Protein AF-A0AAQ3N2V4-F1 (afdb_monomer_lite)

Secondary structure (DSSP, 8-state):
----------PPPP-----------------TTHHHHHHHHHHHHHHHHHHHHHHHHS-GGGGTS-B-TTSPBTT-TTSSS--TT--EEEES-HHHHHHHH-TT----GGGS-EEEESS-----SSS--EEEPP--TT----HHHHHHTTT--GGGS-HHHHHHHHTT-SSEEE--S-EEEEEEE-SHHHHHPPTT--SEEEEEEEPSS--HHHHHHHHHTTPPP----THHHHHHHHHHHHHHHHHHHHHHHHHHHHHHIIIIIIIHHHHHHHHHHHHHHH-TTHHHHHHHHHHHHHHHHHHHHHHHHHHHHHHHHHS--------------------------S-SSTTSHHHHHHHTTTTTTTS---

Radius of gyration: 38.48 Å; chains: 1; bounding box: 89×95×109 Å

pLDDT: mean 70.64, std 19.53, range [27.84, 95.06]

Foldseek 3Di:
DDDDDDDDDDDDDDDDDDDDDDDPPPPPPDPPCPVVVVVVVVVVVVVVVVVCCCPVVHDPVLLQADAAQVRDGALDCPPVDRRVQQQEKEFQFLQLLLLCLDPPHPRHPSNGHIDTANAFDAADPPDWDKAFAQQDDPRPADNVNCNVVVRDPLVVDDPVQNVCQLAVNDRMGTRFFGWDKDKDFDPVCVVDNDPPDGRIGIYIATDLATDPRNVVNSVVSVHDDRDSGSSSNVSVVCNSCVSVVVVVVVVVCCVVCVVVCCVVVPVVVVVVVVVVVVVCVVCVPVVVVVVVVVVVVVVVVVVVVVVVVVVVVVVPVVCDDPDDDDDDDDDDDDDDDDDDDDDDDDDDPVPPPVVVVVVVVVVVVVVPPD

Organism: Vigna mungo (NCBI:txid3915)

Sequence (370 aa):
MRGPLGAVIGRYPSSDGRTHLGGIIKHNRKCRDIAVLVIFIAFWIAMIVNSSFAFNRGNPLRLTYGLDYKGNVCGQKHAAQDLRELELKYWLNPNQVYQSGLKDSQFKLANARSICLLDCPTPSEDSLTWVCDYPEGDIRVSLNDWIDMNYDYFEFLTPEMRNSSLQLQGPCYPVIFPSEGVMFRSYFSLFFGARGVTGLYWSCQFIARASNVSLRHWQQMGGVNIKEDIIIDKSIHEYINSQSAVLKRYMADIGKSWPVLIVCGGILPLFLSVIWLLMIRHFVAAMPWVTVVLFNVLMVSVTIIAIHWDLEMIRISVMGPEENIPLQAENDKLVIEEGHVAAFPENALLRRSIRTKRTNTRLRDFVQGK

InterPro domains:
  IPR007603 Choline transporter-like [PTHR12385] (20-308)

Structure (mmCIF, N/CA/C/O backbone):
data_AF-A0AAQ3N2V4-F1
#
_entry.id   AF-A0AAQ3N2V4-F1
#
loop_
_atom_site.group_PDB
_atom_site.id
_atom_site.type_symbol
_atom_site.label_atom_id
_atom_site.label_alt_id
_atom_site.label_comp_id
_atom_site.label_asym_id
_atom_site.label_entity_id
_atom_site.label_seq_id
_atom_site.pdbx_PDB_ins_code
_atom_site.Cartn_x
_atom_site.Cartn_y
_atom_site.Cartn_z
_atom_site.occupancy
_atom_site.B_iso_or_equiv
_atom_site.auth_seq_id
_atom_site.auth_comp_id
_atom_site.auth_asym_id
_atom_site.auth_atom_id
_atom_site.pdbx_PDB_model_num
ATOM 1 N N . MET A 1 1 ? 62.260 32.966 -42.233 1.00 38.22 1 MET A N 1
ATOM 2 C CA . MET A 1 1 ? 61.007 33.749 -42.135 1.00 38.22 1 MET A CA 1
ATOM 3 C C . MET A 1 1 ? 60.500 34.044 -43.541 1.00 38.22 1 MET A C 1
ATOM 5 O O . MET A 1 1 ? 61.325 34.397 -44.368 1.00 38.22 1 MET A O 1
ATOM 9 N N . ARG A 1 2 ? 59.173 33.940 -43.740 1.00 35.16 2 ARG A N 1
ATOM 10 C CA . ARG A 1 2 ? 58.360 34.327 -44.920 1.00 35.16 2 ARG A CA 1
ATOM 11 C C . ARG A 1 2 ? 58.516 33.500 -46.214 1.00 35.16 2 ARG A C 1
ATOM 13 O O . ARG A 1 2 ? 59.571 33.484 -46.827 1.00 35.16 2 ARG A O 1
ATOM 20 N N . GLY A 1 3 ? 57.408 32.872 -46.635 1.00 41.03 3 GLY A N 1
ATOM 21 C CA . GLY A 1 3 ? 57.163 32.467 -48.031 1.00 41.03 3 GLY A CA 1
ATOM 22 C C . GLY A 1 3 ? 56.888 33.680 -48.938 1.00 41.03 3 GLY A C 1
ATOM 23 O O . GLY A 1 3 ? 56.902 34.812 -48.441 1.00 41.03 3 GLY A O 1
ATOM 24 N N . PRO A 1 4 ? 56.621 33.471 -50.245 1.00 47.62 4 PRO A N 1
ATOM 25 C CA . PRO A 1 4 ? 55.222 33.334 -50.680 1.00 47.62 4 PRO A CA 1
ATOM 26 C C . PRO A 1 4 ? 54.964 32.395 -51.889 1.00 47.62 4 PRO A C 1
ATOM 28 O O . PRO A 1 4 ? 55.861 31.792 -52.466 1.00 47.62 4 PRO A O 1
ATOM 31 N N . LEU A 1 5 ? 53.667 32.285 -52.194 1.00 44.47 5 LEU A N 1
ATOM 32 C CA . LEU A 1 5 ? 52.930 31.460 -53.161 1.00 44.47 5 LEU A CA 1
ATOM 33 C C . LEU A 1 5 ? 53.174 31.804 -54.648 1.00 44.47 5 LEU A C 1
ATOM 35 O O . LEU A 1 5 ? 53.411 32.961 -54.981 1.00 44.47 5 LEU A O 1
ATOM 39 N N . GLY A 1 6 ? 52.948 30.830 -55.545 1.00 35.22 6 GLY A N 1
ATOM 40 C CA . GLY A 1 6 ? 52.789 31.047 -56.992 1.00 35.22 6 GLY A CA 1
ATOM 41 C C . GLY A 1 6 ? 52.355 29.782 -57.755 1.00 35.22 6 GLY A C 1
ATOM 42 O O . GLY A 1 6 ? 53.010 28.755 -57.664 1.00 35.22 6 GLY A O 1
ATOM 43 N N . ALA A 1 7 ? 51.225 29.867 -58.461 1.00 38.81 7 ALA A N 1
ATOM 44 C CA . ALA A 1 7 ? 50.389 28.804 -59.036 1.00 38.81 7 ALA A CA 1
ATOM 45 C C . ALA A 1 7 ? 51.029 27.860 -60.080 1.00 38.81 7 ALA A C 1
ATOM 47 O O . ALA A 1 7 ? 51.786 28.297 -60.941 1.00 38.81 7 ALA A O 1
ATOM 48 N N . VAL A 1 8 ? 50.581 26.593 -60.112 1.00 40.03 8 VAL A N 1
ATOM 49 C CA . VAL A 1 8 ? 50.728 25.712 -61.286 1.00 40.03 8 VAL A CA 1
ATOM 50 C C . VAL A 1 8 ? 49.348 25.298 -61.794 1.00 40.03 8 VAL A C 1
ATOM 52 O O . VAL A 1 8 ? 48.630 24.504 -61.192 1.00 40.03 8 VAL A O 1
ATOM 55 N N . ILE A 1 9 ? 49.001 25.901 -62.926 1.00 40.62 9 ILE A N 1
ATOM 56 C CA . ILE A 1 9 ? 47.856 25.630 -63.791 1.00 40.62 9 ILE A CA 1
ATOM 57 C C . ILE A 1 9 ? 48.010 24.219 -64.379 1.00 40.62 9 ILE A C 1
ATOM 59 O O . ILE A 1 9 ? 48.908 23.964 -65.180 1.00 40.62 9 ILE A O 1
ATOM 63 N N . GLY A 1 10 ? 47.137 23.293 -63.981 1.00 36.19 10 GLY A N 1
ATOM 64 C CA . GLY A 1 10 ? 47.033 21.966 -64.586 1.00 36.19 10 GLY A CA 1
ATOM 65 C C . GLY A 1 10 ? 46.165 22.011 -65.842 1.00 36.19 10 GLY A C 1
ATOM 66 O O . GLY A 1 10 ? 44.964 22.255 -65.756 1.00 36.19 10 GLY A O 1
ATOM 67 N N . ARG A 1 11 ? 46.787 21.791 -67.006 1.00 35.78 11 ARG A N 1
ATOM 68 C CA . ARG A 1 11 ? 46.144 21.632 -68.322 1.00 35.78 11 ARG A CA 1
ATOM 69 C C . ARG A 1 11 ? 45.049 20.559 -68.297 1.00 35.78 11 ARG A C 1
ATOM 71 O O . ARG A 1 11 ? 45.308 19.436 -67.879 1.00 35.78 11 ARG A O 1
ATOM 78 N N . TYR A 1 12 ? 43.897 20.863 -68.889 1.00 38.34 12 TYR A N 1
ATOM 79 C CA . TYR A 1 12 ? 43.010 19.847 -69.461 1.00 38.34 12 TYR A CA 1
ATOM 80 C C . TYR A 1 12 ? 43.575 19.379 -70.811 1.00 38.34 12 TYR A C 1
ATOM 82 O O . TYR A 1 12 ? 43.893 20.239 -71.638 1.00 38.34 12 TYR A O 1
ATOM 90 N N . PRO A 1 13 ? 43.654 18.069 -71.103 1.00 40.66 13 PRO A N 1
ATOM 91 C CA . PRO A 1 13 ? 43.661 17.591 -72.471 1.00 40.66 13 PRO A CA 1
ATOM 92 C C . PRO A 1 13 ? 42.244 17.202 -72.909 1.00 40.66 13 PRO A C 1
ATOM 94 O O . PRO A 1 13 ? 41.466 16.592 -72.176 1.00 40.66 13 PRO A O 1
ATOM 97 N N . SER A 1 14 ? 41.947 17.622 -74.133 1.00 37.75 14 SER A N 1
ATOM 98 C CA . SER A 1 14 ? 40.732 17.375 -74.893 1.00 37.75 14 SER A CA 1
ATOM 99 C C . SER A 1 14 ? 40.558 15.898 -75.268 1.00 37.75 14 SER A C 1
ATOM 101 O O . SER A 1 14 ? 41.526 15.162 -75.435 1.00 37.75 14 SER A O 1
ATOM 103 N N . SER A 1 15 ? 39.286 15.539 -75.435 1.00 46.03 15 SER A N 1
ATOM 104 C CA . SER A 1 15 ? 38.716 14.366 -76.105 1.00 46.03 15 SER A CA 1
ATOM 105 C C . SER A 1 15 ? 39.530 13.845 -77.295 1.00 46.03 15 SER A C 1
ATOM 107 O O . SER A 1 15 ? 39.733 14.603 -78.238 1.00 46.03 15 SER A O 1
ATOM 109 N N . ASP A 1 16 ? 39.902 12.558 -77.291 1.00 36.62 16 ASP A N 1
ATOM 110 C CA . ASP A 1 16 ? 39.383 11.576 -78.261 1.00 36.62 16 ASP A CA 1
ATOM 111 C C . ASP A 1 16 ? 39.845 10.129 -77.982 1.00 36.62 16 ASP A C 1
ATOM 113 O O . ASP A 1 16 ? 40.958 9.888 -77.524 1.00 36.62 16 ASP A O 1
ATOM 117 N N . GLY A 1 17 ? 38.990 9.161 -78.335 1.00 39.62 17 GLY A N 1
ATOM 118 C CA . GLY A 1 17 ? 39.428 7.839 -78.811 1.00 39.62 17 GLY A CA 1
ATOM 119 C C . GLY A 1 17 ? 39.802 6.742 -77.798 1.00 39.62 17 GLY A C 1
ATOM 120 O O . GLY A 1 17 ? 40.970 6.497 -77.530 1.00 39.62 17 GLY A O 1
ATOM 121 N N . ARG A 1 18 ? 38.790 5.974 -77.365 1.00 44.16 18 ARG A N 1
ATOM 122 C CA . ARG A 1 18 ? 38.824 4.531 -77.010 1.00 44.16 18 ARG A CA 1
ATOM 123 C C . ARG A 1 18 ? 40.125 3.980 -76.390 1.00 44.16 18 ARG A C 1
ATOM 125 O O . ARG A 1 18 ? 40.958 3.411 -77.084 1.00 44.16 18 ARG A O 1
ATOM 132 N N . THR A 1 19 ? 40.189 3.936 -75.061 1.00 35.44 19 THR A N 1
ATOM 133 C CA . THR A 1 19 ? 40.940 2.893 -74.341 1.00 35.44 19 THR A CA 1
ATOM 134 C C . THR A 1 19 ? 40.255 2.568 -73.019 1.00 35.44 19 THR A C 1
ATOM 136 O O . THR A 1 19 ? 39.936 3.424 -72.201 1.00 35.44 19 THR A O 1
ATOM 139 N N . HIS A 1 20 ? 39.962 1.286 -72.863 1.00 46.66 20 HIS A N 1
ATOM 140 C CA . HIS A 1 20 ? 39.273 0.673 -71.743 1.00 46.66 20 HIS A CA 1
ATOM 141 C C . HIS A 1 20 ? 40.243 0.583 -70.551 1.00 46.66 20 HIS A C 1
ATOM 143 O O . HIS A 1 20 ? 41.012 -0.369 -70.467 1.00 46.66 20 HIS A O 1
ATOM 149 N N . LEU A 1 21 ? 40.243 1.568 -69.644 1.00 40.28 21 LEU A N 1
ATOM 150 C CA . LEU A 1 21 ? 40.988 1.492 -68.381 1.00 40.28 21 LEU A CA 1
ATOM 151 C C . LEU A 1 21 ? 40.249 2.171 -67.220 1.00 40.28 21 LEU A C 1
ATOM 153 O O . LEU A 1 21 ? 39.984 3.367 -67.241 1.00 40.28 21 LEU A O 1
ATOM 157 N N . GLY A 1 22 ? 40.022 1.384 -66.166 1.00 40.97 22 GLY A N 1
ATOM 158 C CA . GLY A 1 22 ? 39.969 1.877 -64.788 1.00 40.97 22 GLY A CA 1
ATOM 159 C C . GLY A 1 22 ? 38.638 2.473 -64.356 1.00 40.97 22 GLY A C 1
ATOM 160 O O . GLY A 1 22 ? 38.509 3.682 -64.212 1.00 40.97 22 GLY A O 1
ATOM 161 N N . GLY A 1 23 ? 37.657 1.604 -64.107 1.00 44.91 23 GLY A N 1
ATOM 162 C CA . GLY A 1 23 ? 36.324 1.968 -63.644 1.00 44.91 23 GLY A CA 1
ATOM 163 C C . GLY A 1 23 ? 36.316 2.967 -62.487 1.00 44.91 23 GLY A C 1
ATOM 164 O O . GLY A 1 23 ? 36.888 2.734 -61.423 1.00 44.91 23 GLY A O 1
ATOM 165 N N . ILE A 1 24 ? 35.549 4.042 -62.672 1.00 49.66 24 ILE A N 1
ATOM 166 C CA . ILE A 1 24 ? 34.897 4.745 -61.571 1.00 49.66 24 ILE A CA 1
ATOM 167 C C . ILE A 1 24 ? 34.158 3.668 -60.783 1.00 49.66 24 ILE A C 1
ATOM 169 O O . ILE A 1 24 ? 33.160 3.119 -61.256 1.00 49.66 24 ILE A O 1
ATOM 173 N N . ILE A 1 25 ? 34.671 3.320 -59.603 1.00 53.97 25 ILE A N 1
ATOM 174 C CA . ILE A 1 25 ? 33.998 2.405 -58.691 1.00 53.97 25 ILE A CA 1
ATOM 175 C C . ILE A 1 25 ? 32.735 3.124 -58.205 1.00 53.97 25 ILE A C 1
ATOM 177 O O . ILE A 1 25 ? 32.703 3.750 -57.145 1.00 53.97 25 ILE A O 1
ATOM 181 N N . LYS A 1 26 ? 31.663 3.042 -58.996 1.00 56.97 26 LYS A N 1
ATOM 182 C CA . LYS A 1 26 ? 30.310 3.370 -58.567 1.00 56.97 26 LYS A CA 1
ATOM 183 C C . LYS A 1 26 ? 29.866 2.238 -57.649 1.00 56.97 26 LYS A C 1
ATOM 185 O O . LYS A 1 26 ? 29.121 1.342 -58.039 1.00 56.97 26 LYS A O 1
ATOM 190 N N . HIS A 1 27 ? 30.372 2.236 -56.419 1.00 54.56 27 HIS A N 1
ATOM 191 C CA . HIS A 1 27 ? 29.839 1.353 -55.396 1.00 54.56 27 HIS A CA 1
ATOM 192 C C . HIS A 1 27 ? 28.421 1.825 -55.078 1.00 54.56 27 HIS A C 1
ATOM 194 O O . HIS A 1 27 ? 28.232 2.794 -54.345 1.00 54.56 27 HIS A O 1
ATOM 200 N N . ASN A 1 28 ? 27.422 1.114 -55.605 1.00 56.12 28 ASN A N 1
ATOM 201 C CA . ASN A 1 28 ? 26.079 1.075 -55.035 1.00 56.12 28 ASN A CA 1
ATOM 202 C C . ASN A 1 28 ? 26.200 0.532 -53.603 1.00 56.12 28 ASN A C 1
ATOM 204 O O . ASN A 1 28 ? 26.046 -0.667 -53.360 1.00 56.12 28 ASN A O 1
ATOM 208 N N . ARG A 1 29 ? 26.552 1.402 -52.651 1.00 58.88 29 ARG A N 1
ATOM 209 C CA . ARG A 1 29 ? 26.586 1.070 -51.227 1.00 58.88 29 ARG A CA 1
ATOM 210 C C . ARG A 1 29 ? 25.138 0.881 -50.779 1.00 58.88 29 ARG A C 1
ATOM 212 O O . ARG A 1 29 ? 24.458 1.840 -50.436 1.00 58.88 29 ARG A O 1
ATOM 219 N N . LYS A 1 30 ? 24.641 -0.355 -50.845 1.00 61.50 30 LYS A N 1
ATOM 220 C CA . LYS A 1 30 ? 23.356 -0.727 -50.242 1.00 61.50 30 LYS A CA 1
ATOM 221 C C . LYS A 1 30 ? 23.497 -0.570 -48.722 1.00 61.50 30 LYS A C 1
ATOM 223 O O . LYS A 1 30 ? 24.470 -1.069 -48.157 1.00 61.50 30 LYS A O 1
ATOM 228 N N . CYS A 1 31 ? 22.574 0.148 -48.078 1.00 61.97 31 CYS A N 1
ATOM 229 C CA . CYS A 1 31 ? 22.556 0.305 -46.620 1.00 61.97 31 CYS A CA 1
ATOM 230 C C . CYS A 1 31 ? 22.480 -1.080 -45.962 1.00 61.97 31 CYS A C 1
ATOM 232 O O . CYS A 1 31 ? 21.486 -1.785 -46.119 1.00 61.97 31 CYS A O 1
ATOM 234 N N . ARG A 1 32 ? 23.545 -1.481 -45.259 1.00 63.41 32 ARG A N 1
ATOM 235 C CA . ARG A 1 32 ? 23.690 -2.824 -44.673 1.00 63.41 32 ARG A CA 1
ATOM 236 C C . ARG A 1 32 ? 23.088 -2.960 -43.268 1.00 63.41 32 ARG A C 1
ATOM 238 O O . ARG A 1 32 ? 23.214 -4.015 -42.674 1.00 63.41 32 ARG A O 1
ATOM 245 N N . ASP A 1 33 ? 22.352 -1.961 -42.790 1.00 58.50 33 ASP A N 1
ATOM 246 C CA . ASP A 1 33 ? 21.788 -1.971 -41.430 1.00 58.50 33 ASP A CA 1
ATOM 247 C C . ASP A 1 33 ? 20.256 -1.873 -41.393 1.00 58.50 33 ASP A C 1
ATOM 249 O O . ASP A 1 33 ? 19.664 -1.673 -40.337 1.00 58.50 33 ASP A O 1
ATOM 253 N N . ILE A 1 34 ? 19.580 -2.070 -42.534 1.00 76.38 34 ILE A N 1
ATOM 254 C CA . ILE A 1 34 ? 18.107 -2.067 -42.598 1.00 76.38 34 ILE A CA 1
ATOM 255 C C . ILE A 1 34 ? 17.522 -3.227 -41.776 1.00 76.38 34 ILE A C 1
ATOM 257 O O . ILE A 1 34 ? 16.541 -3.039 -41.066 1.00 76.38 34 ILE A O 1
ATOM 261 N N . ALA A 1 35 ? 18.138 -4.414 -41.812 1.00 77.12 35 ALA A N 1
ATOM 262 C CA . ALA A 1 35 ? 17.652 -5.575 -41.059 1.00 77.12 35 ALA A CA 1
ATOM 263 C C . ALA A 1 35 ? 17.726 -5.361 -39.535 1.00 77.12 35 ALA A C 1
ATOM 265 O O . ALA A 1 35 ? 16.785 -5.682 -38.816 1.00 77.12 35 ALA A O 1
ATOM 266 N N . VAL A 1 36 ? 18.817 -4.765 -39.045 1.00 77.44 36 VAL A N 1
ATOM 267 C CA . VAL A 1 36 ? 18.995 -4.465 -37.615 1.00 77.44 36 VAL A CA 1
ATOM 268 C C . VAL A 1 36 ? 18.072 -3.325 -37.179 1.00 77.44 36 VAL A C 1
ATOM 270 O O . VAL A 1 36 ? 17.467 -3.405 -36.111 1.00 77.44 36 VAL A O 1
ATOM 273 N N . LEU A 1 37 ? 17.883 -2.311 -38.031 1.00 79.44 37 LEU A N 1
ATOM 274 C CA . LEU A 1 37 ? 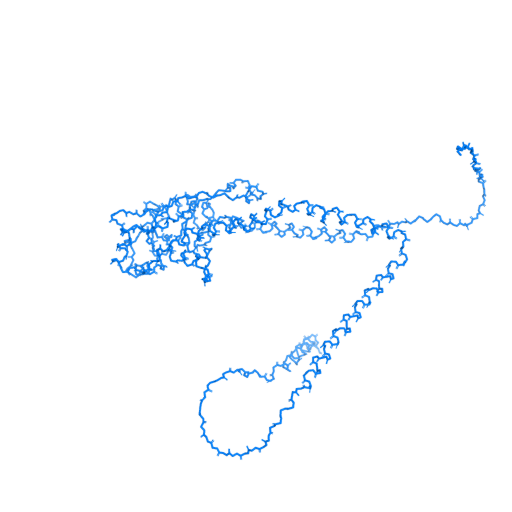16.911 -1.241 -37.799 1.00 79.44 37 LEU A CA 1
ATOM 275 C C . LEU A 1 37 ? 15.485 -1.796 -37.655 1.00 79.44 37 LEU A C 1
ATOM 277 O O . LEU A 1 37 ? 14.759 -1.387 -36.752 1.00 79.44 37 LEU A O 1
ATOM 281 N N . VAL A 1 38 ? 15.098 -2.763 -38.492 1.00 87.38 38 VAL A N 1
ATOM 282 C CA . VAL A 1 38 ? 13.786 -3.424 -38.404 1.00 87.38 38 VAL A CA 1
ATOM 283 C C . VAL A 1 38 ? 13.629 -4.191 -37.087 1.00 87.38 38 VAL A C 1
ATOM 285 O O . VAL A 1 38 ? 12.582 -4.079 -36.453 1.00 87.38 38 VAL A O 1
ATOM 288 N N . ILE A 1 39 ? 14.659 -4.910 -36.627 1.00 85.31 39 ILE A N 1
ATOM 289 C CA . ILE A 1 39 ? 14.624 -5.625 -35.335 1.00 85.31 39 ILE A CA 1
ATOM 290 C C . ILE 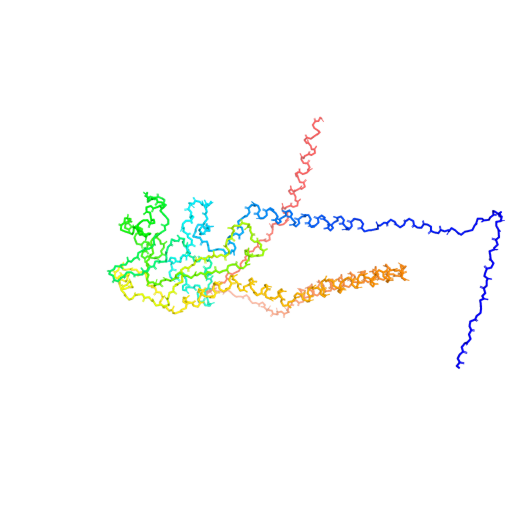A 1 39 ? 14.498 -4.640 -34.163 1.00 85.31 39 ILE A C 1
ATOM 292 O O . ILE A 1 39 ? 13.706 -4.867 -33.248 1.00 85.31 39 ILE A O 1
ATOM 296 N N . PHE A 1 40 ? 15.228 -3.524 -34.201 1.00 82.94 40 PHE A N 1
ATOM 297 C CA . PHE A 1 40 ? 15.141 -2.485 -33.175 1.00 82.94 40 PHE A CA 1
ATOM 298 C C . PHE A 1 40 ? 13.746 -1.848 -33.121 1.00 82.94 40 PHE A C 1
ATOM 300 O O . PHE A 1 40 ? 13.171 -1.707 -32.042 1.00 82.94 40 PHE A O 1
ATOM 307 N N . ILE A 1 41 ? 13.163 -1.525 -34.278 1.00 92.19 41 ILE A N 1
ATOM 308 C CA . ILE A 1 41 ? 11.796 -0.992 -34.361 1.00 92.19 41 ILE A CA 1
ATOM 309 C C . ILE A 1 41 ? 10.784 -2.021 -33.839 1.00 92.19 41 ILE A C 1
ATOM 311 O O . ILE A 1 41 ? 9.904 -1.665 -33.057 1.00 92.19 41 ILE A O 1
ATOM 315 N N . ALA A 1 42 ? 10.928 -3.299 -34.201 1.00 92.19 42 ALA A N 1
ATOM 316 C CA . ALA A 1 42 ? 10.056 -4.365 -33.713 1.00 92.19 42 ALA A CA 1
ATOM 317 C C . ALA A 1 42 ? 10.114 -4.514 -32.181 1.00 92.19 42 ALA A C 1
ATOM 319 O O . ALA A 1 42 ? 9.074 -4.684 -31.546 1.00 92.19 42 ALA A O 1
ATOM 320 N N . PHE A 1 43 ? 11.299 -4.387 -31.577 1.00 90.69 43 PHE A N 1
ATOM 321 C CA . PHE A 1 43 ? 11.461 -4.395 -30.120 1.00 90.69 43 PHE A CA 1
ATOM 322 C C . PHE A 1 43 ? 10.719 -3.232 -29.443 1.00 90.69 43 PHE A C 1
ATOM 324 O O . PHE A 1 43 ? 9.987 -3.446 -28.475 1.00 90.69 43 PHE A O 1
ATOM 331 N N . TRP A 1 44 ? 10.850 -2.009 -29.967 1.00 92.44 44 TRP A N 1
ATOM 332 C CA . TRP A 1 44 ? 10.130 -0.850 -29.427 1.00 92.44 44 TRP A CA 1
ATOM 333 C C . TRP A 1 44 ? 8.618 -0.987 -29.567 1.00 92.44 44 TRP A C 1
ATOM 335 O O . TRP A 1 44 ? 7.889 -0.694 -28.619 1.00 92.44 44 TRP A O 1
ATOM 345 N N . ILE A 1 45 ? 8.145 -1.487 -30.711 1.00 95.06 45 ILE A N 1
ATOM 346 C CA . ILE A 1 45 ? 6.725 -1.791 -30.909 1.00 95.06 45 ILE A CA 1
ATOM 347 C C . ILE A 1 45 ? 6.260 -2.817 -29.869 1.00 95.06 45 ILE A C 1
ATOM 349 O O . ILE A 1 45 ? 5.235 -2.597 -29.228 1.00 95.06 45 ILE A O 1
ATOM 353 N N . ALA A 1 46 ? 7.022 -3.890 -29.634 1.00 90.81 46 ALA A N 1
ATOM 354 C CA . ALA A 1 46 ? 6.680 -4.898 -28.632 1.00 90.81 46 ALA A CA 1
ATOM 355 C C . ALA A 1 46 ? 6.593 -4.304 -27.214 1.00 90.81 46 ALA A C 1
ATOM 357 O O . ALA A 1 46 ? 5.640 -4.586 -26.490 1.00 90.81 46 ALA A O 1
ATOM 358 N N . MET A 1 47 ? 7.531 -3.435 -26.823 1.00 83.94 47 MET A N 1
ATOM 359 C CA . MET A 1 47 ? 7.500 -2.750 -25.523 1.00 83.94 47 MET A CA 1
ATOM 360 C C . MET A 1 47 ? 6.295 -1.817 -25.376 1.00 83.94 47 MET A C 1
ATOM 362 O O . MET A 1 47 ? 5.653 -1.810 -24.324 1.00 83.94 47 MET A O 1
ATOM 366 N N . ILE A 1 48 ? 5.954 -1.064 -26.424 1.00 91.50 48 ILE A N 1
ATOM 367 C CA . ILE A 1 48 ? 4.780 -0.183 -26.421 1.00 91.50 48 ILE A CA 1
ATOM 368 C C . ILE A 1 48 ? 3.501 -1.013 -26.308 1.00 91.50 48 ILE A C 1
ATOM 370 O O . ILE A 1 48 ? 2.669 -0.710 -25.460 1.00 91.50 48 ILE A O 1
ATOM 374 N N . VAL A 1 49 ? 3.365 -2.090 -27.086 1.00 92.38 49 VAL A N 1
ATOM 375 C CA . VAL A 1 49 ? 2.196 -2.983 -27.031 1.00 92.38 49 VAL A CA 1
ATOM 376 C C . VAL A 1 49 ? 2.055 -3.621 -25.650 1.00 92.38 49 VAL A C 1
ATOM 378 O O . VAL A 1 49 ? 0.965 -3.590 -25.079 1.00 92.38 49 VAL A O 1
ATOM 381 N N . ASN A 1 50 ? 3.145 -4.142 -25.080 1.00 84.62 50 ASN A N 1
ATOM 382 C CA . ASN A 1 50 ? 3.140 -4.733 -23.740 1.00 84.62 50 ASN A CA 1
ATOM 383 C C . ASN A 1 50 ? 2.754 -3.704 -22.669 1.00 84.62 50 ASN A C 1
ATOM 385 O O . ASN A 1 50 ? 1.932 -3.995 -21.801 1.00 84.62 50 ASN A O 1
ATOM 389 N N . SER A 1 51 ? 3.294 -2.485 -22.759 1.00 78.81 51 SER A N 1
ATOM 390 C CA . SER A 1 51 ? 2.944 -1.383 -21.860 1.00 78.81 51 SER A CA 1
ATOM 391 C C . SER A 1 51 ? 1.470 -0.995 -22.003 1.00 78.81 51 SER A C 1
ATOM 393 O O . SER A 1 51 ? 0.731 -0.980 -21.021 1.00 78.81 51 SER A O 1
ATOM 395 N N . SER A 1 52 ? 0.987 -0.778 -23.229 1.00 82.50 52 SER A N 1
ATOM 396 C CA . SER A 1 52 ? -0.417 -0.454 -23.493 1.00 82.50 52 SER A CA 1
ATOM 397 C C . SER A 1 52 ? -1.364 -1.550 -23.012 1.00 82.50 52 SER A C 1
ATOM 399 O O . SER A 1 52 ? -2.404 -1.238 -22.440 1.00 82.50 52 SER A O 1
ATOM 401 N N . PHE A 1 53 ? -1.019 -2.827 -23.183 1.00 85.38 53 PHE A N 1
ATOM 402 C CA . PHE A 1 53 ? -1.820 -3.926 -22.648 1.00 85.38 53 PHE A CA 1
ATOM 403 C C . PHE A 1 53 ? -1.872 -3.889 -21.114 1.00 85.38 53 PHE A C 1
ATOM 405 O O . PHE A 1 53 ? -2.958 -4.006 -20.544 1.00 85.38 53 PHE A O 1
ATOM 412 N N . ALA A 1 54 ? -0.736 -3.650 -20.453 1.00 72.19 54 ALA A N 1
ATOM 413 C CA . ALA A 1 54 ? -0.663 -3.526 -18.999 1.00 72.19 54 ALA A CA 1
ATOM 414 C C . ALA A 1 54 ? -1.487 -2.342 -18.461 1.00 72.19 54 ALA A C 1
ATOM 416 O O . ALA A 1 54 ? -2.183 -2.500 -17.463 1.00 72.19 54 ALA A O 1
ATOM 417 N N . PHE A 1 55 ? -1.474 -1.187 -19.134 1.00 71.94 55 PHE A N 1
ATOM 418 C CA . PHE A 1 55 ? -2.266 -0.017 -18.731 1.00 71.94 55 PHE A CA 1
ATOM 419 C C . PHE A 1 55 ? -3.759 -0.148 -19.051 1.00 71.94 55 PHE A C 1
ATOM 421 O O . PHE A 1 55 ? -4.584 0.302 -18.264 1.00 71.94 55 PHE A O 1
ATOM 428 N N . ASN A 1 56 ? -4.119 -0.762 -20.182 1.00 75.31 56 ASN A N 1
ATOM 429 C CA . ASN A 1 56 ? -5.519 -0.882 -20.601 1.00 75.31 56 ASN A CA 1
ATOM 430 C C . ASN A 1 56 ? -6.265 -2.006 -19.870 1.00 75.31 56 ASN A C 1
ATOM 432 O O . ASN A 1 56 ? -7.481 -1.931 -19.712 1.00 75.31 56 ASN A O 1
ATOM 436 N N . ARG A 1 57 ? -5.565 -3.078 -19.474 1.00 78.75 57 ARG A N 1
ATOM 437 C CA . ARG A 1 57 ? -6.156 -4.207 -18.733 1.00 78.75 57 ARG A CA 1
ATOM 438 C C . ARG A 1 57 ? -5.899 -4.134 -17.230 1.00 78.75 57 ARG A C 1
ATOM 440 O O . ARG A 1 57 ? -6.674 -4.703 -16.468 1.00 78.75 57 ARG A O 1
ATOM 447 N N . GLY A 1 58 ? -4.811 -3.495 -16.809 1.00 66.88 58 GLY A N 1
ATOM 448 C CA . GLY A 1 58 ? -4.450 -3.338 -15.405 1.00 66.88 58 GLY A CA 1
ATOM 449 C C . GLY A 1 58 ? -5.044 -2.079 -14.778 1.00 66.88 58 GLY A C 1
ATOM 450 O O . GLY A 1 58 ? -5.467 -1.155 -15.462 1.00 66.88 58 GLY A O 1
ATOM 451 N N . ASN A 1 59 ? -5.036 -2.034 -13.445 1.00 67.69 59 ASN A N 1
ATOM 452 C CA . ASN A 1 59 ? -5.362 -0.832 -12.687 1.00 67.69 59 ASN A CA 1
ATOM 453 C C . ASN A 1 59 ? -4.074 -0.283 -12.039 1.00 67.69 59 ASN A C 1
ATOM 455 O O . ASN A 1 59 ? -3.658 -0.805 -10.998 1.00 67.69 59 ASN A O 1
ATOM 459 N N . PRO A 1 60 ? -3.423 0.743 -12.626 1.00 66.00 60 PRO A N 1
ATOM 460 C CA . PRO A 1 60 ? -2.160 1.277 -12.111 1.00 66.00 60 PRO A CA 1
ATOM 461 C C . PRO A 1 60 ? -2.307 1.928 -10.727 1.00 66.00 60 PRO A C 1
ATOM 463 O O . PRO A 1 60 ? -1.316 2.061 -10.011 1.00 66.00 60 PRO A O 1
ATOM 466 N N . LEU A 1 61 ? -3.532 2.277 -10.310 1.00 66.38 61 LEU A N 1
ATOM 467 C CA . LEU A 1 61 ? -3.810 2.873 -8.999 1.00 66.38 61 LEU A CA 1
ATOM 468 C C . LEU A 1 61 ? -3.476 1.907 -7.850 1.00 66.38 61 LEU A C 1
ATOM 470 O O . LEU A 1 61 ? -3.122 2.344 -6.759 1.00 66.38 61 LEU A O 1
ATOM 474 N N . ARG A 1 62 ? -3.483 0.589 -8.089 1.00 70.94 62 ARG A N 1
ATOM 475 C CA . ARG A 1 62 ? -3.144 -0.402 -7.051 1.00 70.94 62 ARG A CA 1
ATOM 476 C C . ARG A 1 62 ? -1.683 -0.340 -6.591 1.00 70.94 62 ARG A C 1
ATOM 478 O O . ARG A 1 62 ? -1.367 -0.894 -5.546 1.00 70.94 62 ARG A O 1
ATOM 485 N N . LEU A 1 63 ? -0.796 0.300 -7.361 1.00 65.44 63 LEU A N 1
ATOM 486 C CA . LEU A 1 63 ? 0.611 0.474 -6.985 1.00 65.44 63 LEU A CA 1
ATOM 487 C C . LEU A 1 63 ? 0.847 1.697 -6.094 1.00 65.44 63 LEU A C 1
ATOM 489 O O . LEU A 1 63 ? 1.905 1.797 -5.479 1.00 65.44 63 LEU A O 1
ATOM 493 N N . THR A 1 64 ? -0.088 2.647 -6.067 1.00 64.44 64 THR A N 1
ATOM 494 C CA . THR A 1 64 ? 0.116 3.940 -5.399 1.00 64.44 64 THR A CA 1
ATOM 495 C C . THR A 1 64 ? -0.874 4.219 -4.281 1.00 64.44 64 THR A C 1
ATOM 497 O O . THR A 1 64 ? -0.553 5.009 -3.398 1.00 64.44 64 THR A O 1
ATOM 500 N N . TYR A 1 65 ? -2.059 3.608 -4.320 1.00 69.44 65 TYR A N 1
ATOM 501 C CA . TYR A 1 65 ? -3.113 3.799 -3.328 1.00 69.44 65 TYR A CA 1
ATOM 502 C C . TYR A 1 65 ? -3.220 2.598 -2.389 1.00 69.44 65 TYR A C 1
ATOM 504 O O . TYR A 1 65 ? -2.849 1.472 -2.727 1.00 69.44 65 TYR A O 1
ATOM 512 N N . GLY A 1 66 ? -3.755 2.856 -1.196 1.00 70.75 66 GLY A N 1
ATOM 513 C CA . GLY A 1 66 ? -4.139 1.816 -0.254 1.00 70.75 66 GLY A CA 1
ATOM 514 C C . GLY A 1 66 ? -5.207 0.894 -0.836 1.00 70.75 66 GLY A C 1
ATOM 515 O O . GLY A 1 66 ? -6.168 1.365 -1.437 1.00 70.75 66 GLY A O 1
ATOM 516 N N . LEU A 1 67 ? -5.025 -0.411 -0.640 1.00 81.06 67 LEU A N 1
ATOM 517 C CA . LEU A 1 67 ? -6.029 -1.419 -0.960 1.00 81.06 67 LEU A CA 1
ATOM 518 C C . LEU A 1 67 ? -6.814 -1.798 0.298 1.00 81.06 67 LEU A C 1
ATOM 520 O O . LEU A 1 67 ? -6.249 -1.801 1.396 1.00 81.06 67 LEU A O 1
ATOM 524 N N . ASP A 1 68 ? -8.088 -2.135 0.137 1.00 88.31 68 ASP A N 1
ATOM 525 C CA . ASP A 1 68 ? -8.861 -2.838 1.163 1.00 88.31 68 ASP A CA 1
ATOM 526 C C . ASP A 1 68 ? -8.460 -4.331 1.230 1.00 88.31 68 ASP A C 1
ATOM 528 O O . ASP A 1 68 ? -7.645 -4.828 0.442 1.00 88.31 68 ASP A O 1
ATOM 532 N N . TYR A 1 69 ? -9.052 -5.077 2.164 1.00 88.38 69 TYR A N 1
ATOM 533 C CA . TYR A 1 69 ? -8.827 -6.514 2.333 1.00 88.38 69 TYR A CA 1
ATOM 534 C C . TYR A 1 69 ? -9.329 -7.354 1.147 1.00 88.38 69 TYR A C 1
ATOM 536 O O . TYR A 1 69 ? -8.945 -8.517 1.022 1.00 88.38 69 TYR A O 1
ATOM 544 N N . LYS A 1 70 ? -10.153 -6.778 0.264 1.00 86.62 70 LYS A N 1
ATOM 545 C CA . LYS A 1 70 ? -10.634 -7.397 -0.981 1.00 86.62 70 LYS A CA 1
ATOM 546 C C . LYS A 1 70 ? -9.770 -7.058 -2.195 1.00 86.62 70 LYS A C 1
ATOM 548 O O . LYS A 1 70 ? -9.959 -7.625 -3.270 1.00 86.62 70 LYS A O 1
ATOM 553 N N . GLY A 1 71 ? -8.812 -6.149 -2.048 1.00 82.19 71 GLY A N 1
ATOM 554 C CA . GLY A 1 71 ? -7.961 -5.672 -3.126 1.00 82.19 71 GLY A CA 1
ATOM 555 C C . GLY A 1 71 ? -8.560 -4.556 -3.990 1.00 82.19 71 GLY A C 1
ATOM 556 O O . GLY A 1 71 ? -7.976 -4.278 -5.045 1.00 82.19 71 GLY A O 1
ATOM 557 N N . ASN A 1 72 ? -9.657 -3.921 -3.576 1.00 84.94 72 ASN A N 1
ATOM 558 C CA . ASN A 1 72 ? -10.195 -2.698 -4.172 1.00 84.94 72 ASN A CA 1
ATOM 559 C C . ASN A 1 72 ? -9.409 -1.467 -3.705 1.00 84.94 72 ASN A C 1
ATOM 561 O O . ASN A 1 72 ? -8.804 -1.462 -2.636 1.00 84.94 72 ASN A O 1
ATOM 565 N N . VAL A 1 73 ? -9.429 -0.410 -4.514 1.00 82.75 73 VAL A N 1
ATOM 566 C CA . VAL A 1 73 ? -8.827 0.885 -4.178 1.00 82.75 73 VAL A CA 1
ATOM 567 C C . VAL A 1 73 ? -9.881 1.769 -3.507 1.00 82.75 73 VAL A C 1
ATOM 569 O O . VAL A 1 73 ? -10.986 1.899 -4.037 1.00 82.75 73 VAL A O 1
ATOM 572 N N . CYS A 1 74 ? -9.536 2.399 -2.381 1.00 84.75 74 CYS A N 1
ATOM 573 C CA . CYS A 1 74 ? -10.405 3.374 -1.707 1.00 84.75 74 CYS A CA 1
ATOM 574 C C . CYS A 1 74 ? -10.703 4.580 -2.624 1.00 84.75 74 CYS A C 1
ATOM 576 O O . CYS A 1 74 ? -9.814 5.040 -3.345 1.00 84.75 74 CYS A O 1
ATOM 578 N N . GLY A 1 75 ? -11.945 5.075 -2.633 1.00 80.00 75 GLY A N 1
ATOM 579 C CA . GLY A 1 75 ? -12.392 6.189 -3.484 1.00 80.00 75 GLY A CA 1
ATOM 580 C C . GLY A 1 75 ? -12.723 5.817 -4.940 1.00 80.00 75 GLY A C 1
ATOM 581 O O . GLY A 1 75 ? -12.932 6.697 -5.781 1.00 80.00 75 GLY A O 1
ATOM 582 N N . GLN A 1 76 ? -12.756 4.526 -5.300 1.00 76.00 76 GLN A N 1
ATOM 583 C CA . GLN A 1 76 ? -12.986 4.093 -6.685 1.00 76.00 76 GLN A CA 1
ATOM 584 C C . GLN A 1 76 ? -14.465 3.775 -6.986 1.00 76.00 76 GLN A C 1
ATOM 586 O O . GLN A 1 76 ? -15.062 2.896 -6.376 1.00 76.00 76 GLN A O 1
ATOM 591 N N . LYS A 1 77 ? -15.016 4.401 -8.042 1.00 63.66 77 LYS A N 1
ATOM 592 C CA . LYS A 1 77 ? -16.412 4.218 -8.520 1.00 63.66 77 LYS A CA 1
ATOM 593 C C . LYS A 1 77 ? -16.738 2.854 -9.162 1.00 63.66 77 LYS A C 1
ATOM 595 O O . LYS A 1 77 ? -17.895 2.563 -9.412 1.00 63.66 77 LYS A O 1
ATOM 600 N N . HIS A 1 78 ? -15.726 2.068 -9.540 1.00 60.44 78 HIS A N 1
ATOM 601 C CA . HIS A 1 78 ? -15.880 0.806 -10.297 1.00 60.44 78 HIS A CA 1
ATOM 602 C C . HIS A 1 78 ? -15.280 -0.399 -9.553 1.00 60.44 78 HIS A C 1
ATOM 604 O O . HIS A 1 78 ? -14.840 -1.364 -10.179 1.00 60.44 78 HIS A O 1
ATOM 610 N N . ALA A 1 79 ? -15.171 -0.317 -8.228 1.00 61.62 79 ALA A N 1
ATOM 611 C CA . ALA A 1 79 ? -14.798 -1.467 -7.415 1.00 61.62 79 ALA A CA 1
ATOM 612 C C . ALA A 1 79 ? -15.965 -2.474 -7.335 1.00 61.62 79 ALA A C 1
ATOM 614 O O . ALA A 1 79 ? -17.075 -2.192 -7.787 1.00 61.62 79 ALA A O 1
ATOM 615 N N . ALA A 1 80 ? -15.718 -3.664 -6.771 1.00 60.47 80 ALA A N 1
ATOM 616 C CA . ALA A 1 80 ? -16.756 -4.687 -6.579 1.00 60.47 80 ALA A CA 1
ATOM 617 C C . ALA A 1 80 ? -17.970 -4.178 -5.765 1.00 60.47 80 ALA A C 1
ATOM 619 O O . ALA A 1 80 ? -19.055 -4.747 -5.849 1.00 60.47 80 ALA A O 1
ATOM 620 N N . GLN A 1 81 ? -17.776 -3.100 -5.002 1.00 67.12 81 GLN A N 1
ATOM 621 C CA . GLN A 1 81 ? -18.778 -2.293 -4.308 1.00 67.12 81 GLN A CA 1
ATOM 622 C C . GLN A 1 81 ? -18.467 -0.810 -4.600 1.00 67.12 81 GLN A C 1
ATOM 624 O O . GLN A 1 81 ? -17.305 -0.475 -4.836 1.00 67.12 81 GLN A O 1
ATOM 629 N N . ASP A 1 82 ? -19.471 0.075 -4.636 1.00 72.62 82 ASP A N 1
ATOM 630 C CA . ASP A 1 82 ? -19.244 1.506 -4.906 1.00 72.62 82 ASP A CA 1
ATOM 631 C C . ASP A 1 82 ? -18.569 2.170 -3.695 1.00 72.62 82 ASP A C 1
ATOM 633 O O . ASP A 1 82 ? -19.214 2.485 -2.702 1.00 72.62 82 ASP A O 1
ATOM 637 N N . LEU A 1 83 ? -17.245 2.341 -3.765 1.00 80.62 83 LEU A N 1
ATOM 638 C CA . LEU A 1 83 ? -16.415 2.914 -2.698 1.00 80.62 83 LEU A CA 1
ATOM 639 C C . LEU A 1 83 ? -16.116 4.399 -2.939 1.00 80.62 83 LEU A C 1
ATOM 641 O O . LEU A 1 83 ? -15.124 4.917 -2.426 1.00 80.62 83 LEU A O 1
ATOM 645 N N . ARG A 1 84 ? -16.919 5.094 -3.757 1.00 78.69 84 ARG A N 1
ATOM 646 C CA . ARG A 1 84 ? -16.662 6.492 -4.140 1.00 78.69 84 ARG A CA 1
ATOM 647 C C . ARG A 1 84 ? -16.501 7.423 -2.939 1.00 78.69 84 ARG A C 1
ATOM 649 O O . ARG A 1 84 ? -15.709 8.351 -3.014 1.00 78.69 84 ARG A O 1
ATOM 656 N N . GLU A 1 85 ? -17.268 7.190 -1.885 1.00 81.50 85 GLU A N 1
ATOM 657 C CA . GLU A 1 85 ? -17.304 8.052 -0.698 1.00 81.50 85 GLU A CA 1
ATOM 658 C C . GLU A 1 85 ? -16.298 7.600 0.370 1.00 81.50 85 GLU A C 1
ATOM 660 O O . GLU A 1 85 ? -15.954 8.364 1.259 1.00 81.50 85 GLU A O 1
ATOM 665 N N . LEU A 1 86 ? -15.736 6.394 0.244 1.00 86.19 86 LEU A N 1
ATOM 666 C CA . LEU A 1 86 ? -14.801 5.827 1.213 1.00 86.19 86 LEU A CA 1
ATOM 667 C C . LEU A 1 86 ? -13.368 5.999 0.717 1.00 86.19 86 LEU A C 1
ATOM 669 O O . LEU A 1 86 ? -12.797 5.107 0.082 1.00 86.19 86 LEU A O 1
ATOM 673 N N . GLU A 1 87 ? -12.797 7.171 0.975 1.00 85.50 87 GLU A N 1
ATOM 674 C CA . GLU A 1 87 ? -11.466 7.555 0.492 1.00 85.50 87 GLU A CA 1
ATOM 675 C C . GLU A 1 87 ? -10.334 7.245 1.488 1.00 85.50 87 GLU A C 1
ATOM 677 O O . GLU A 1 87 ? -9.168 7.178 1.079 1.00 85.50 87 GLU A O 1
ATOM 682 N N . LEU A 1 88 ? -10.641 7.035 2.777 1.00 88.81 88 LEU A N 1
ATOM 683 C CA . LEU A 1 88 ? -9.631 6.829 3.819 1.00 88.81 88 LEU A CA 1
ATOM 684 C C . LEU A 1 88 ? -9.315 5.356 4.041 1.00 88.81 88 LEU A C 1
ATOM 686 O O . LEU A 1 88 ? -10.200 4.546 4.288 1.00 88.81 88 LEU A O 1
ATOM 690 N N . LYS A 1 89 ? -8.026 5.013 4.052 1.00 89.88 89 LYS A N 1
ATOM 691 C CA . LYS A 1 89 ? -7.561 3.676 4.440 1.00 89.88 89 LYS A CA 1
ATOM 692 C C . LYS A 1 89 ? -7.393 3.559 5.961 1.00 89.88 89 LYS A C 1
ATOM 694 O O . LYS A 1 89 ? -6.625 4.326 6.542 1.00 89.88 89 LYS A O 1
ATOM 699 N N . TYR A 1 90 ? -7.981 2.534 6.572 1.00 90.88 90 TYR A N 1
ATOM 700 C CA . TYR A 1 90 ? -7.811 2.172 7.986 1.00 90.88 90 TYR A CA 1
ATOM 701 C C . TYR A 1 90 ? -7.312 0.726 8.145 1.00 90.88 90 TYR A C 1
ATOM 703 O O . TYR A 1 90 ? -7.626 -0.134 7.322 1.00 90.88 90 TYR A O 1
ATOM 711 N N . TRP A 1 91 ? -6.528 0.437 9.188 1.00 90.62 91 TRP A N 1
ATOM 712 C CA . TRP A 1 91 ? -6.073 -0.920 9.525 1.00 90.62 91 TRP A CA 1
ATOM 713 C C . TRP A 1 91 ? -6.900 -1.470 10.684 1.00 90.62 91 TRP A C 1
ATOM 715 O O . TRP A 1 91 ? -6.935 -0.851 11.737 1.00 90.62 91 TRP A O 1
ATOM 725 N N . LEU A 1 92 ? -7.531 -2.636 10.532 1.00 91.19 92 LEU A N 1
ATOM 726 C CA . LEU A 1 92 ? -8.454 -3.120 11.571 1.00 91.19 92 LEU A CA 1
ATOM 727 C C . LEU A 1 92 ? -7.741 -3.814 12.737 1.00 91.19 92 LEU A C 1
ATOM 729 O O . LEU A 1 92 ? -8.145 -3.685 13.886 1.00 91.19 92 LEU A O 1
ATOM 733 N N . ASN A 1 93 ? -6.685 -4.583 12.450 1.00 89.81 93 ASN A N 1
ATOM 734 C CA . ASN A 1 93 ? -6.022 -5.414 13.453 1.00 89.81 93 ASN A CA 1
ATOM 735 C C . ASN A 1 93 ? -4.724 -4.751 13.962 1.00 89.81 93 ASN A C 1
ATOM 737 O O . ASN A 1 93 ? -3.706 -4.793 13.257 1.00 89.81 93 ASN A O 1
ATOM 741 N N . PRO A 1 94 ? -4.700 -4.210 15.196 1.00 85.81 94 PRO A N 1
ATOM 742 C CA . PRO A 1 94 ? -3.517 -3.538 15.732 1.00 85.81 94 PRO A CA 1
ATOM 743 C C . PRO A 1 94 ? -2.341 -4.499 15.949 1.00 85.81 94 PRO A C 1
ATOM 745 O O . PRO A 1 94 ? -1.190 -4.114 15.755 1.00 85.81 94 PRO A O 1
ATOM 748 N N . ASN A 1 95 ? -2.602 -5.772 16.269 1.00 86.12 95 ASN A N 1
ATOM 749 C CA . ASN A 1 95 ? -1.549 -6.769 16.467 1.00 86.12 95 ASN A CA 1
ATOM 750 C C . ASN A 1 95 ? -0.806 -7.087 15.160 1.00 86.12 95 ASN A C 1
ATOM 752 O O . ASN A 1 95 ? 0.406 -7.291 15.190 1.00 86.12 95 ASN A O 1
ATOM 756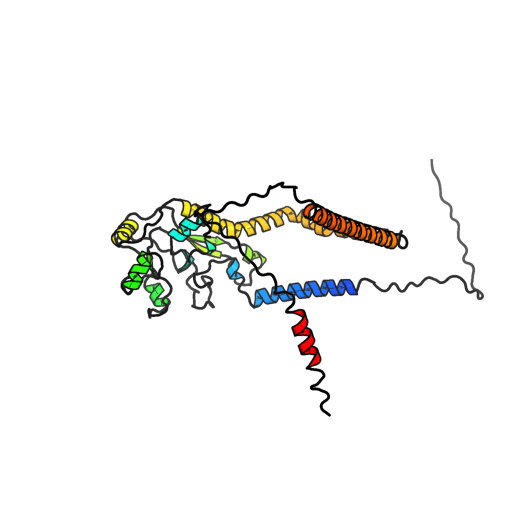 N N . GLN A 1 96 ? -1.495 -7.096 14.013 1.00 86.00 96 GLN A N 1
ATOM 757 C CA . GLN A 1 96 ? -0.857 -7.273 12.698 1.00 86.00 96 GLN A CA 1
ATOM 758 C C . GLN A 1 96 ? 0.023 -6.076 12.326 1.00 86.00 96 GLN A C 1
ATOM 760 O O . GLN A 1 96 ? 1.134 -6.247 11.818 1.00 86.00 96 GLN A O 1
ATOM 765 N N . VAL A 1 97 ? -0.453 -4.864 12.614 1.00 83.00 97 VAL A N 1
ATOM 766 C CA . VAL A 1 97 ? 0.319 -3.635 12.394 1.00 83.00 97 VAL A CA 1
ATOM 767 C C . VAL A 1 97 ? 1.553 -3.621 13.294 1.00 83.00 97 VAL A C 1
ATOM 769 O O . VAL A 1 97 ? 2.662 -3.423 12.802 1.00 83.00 97 VAL A O 1
ATOM 772 N N . TYR A 1 98 ? 1.397 -3.954 14.575 1.00 81.12 98 TYR A N 1
ATOM 773 C CA . TYR A 1 98 ? 2.513 -4.074 15.509 1.00 81.12 98 TYR A CA 1
ATOM 774 C C . TYR A 1 98 ? 3.545 -5.117 15.061 1.00 81.12 98 TYR A C 1
ATOM 776 O O . TYR A 1 98 ? 4.744 -4.838 15.054 1.00 81.12 98 TYR A O 1
ATOM 784 N N . GLN A 1 99 ? 3.090 -6.305 14.640 1.00 81.38 99 GLN A N 1
ATOM 785 C CA . GLN A 1 99 ? 3.970 -7.350 14.112 1.00 81.38 99 GLN A CA 1
ATOM 786 C C . GLN A 1 99 ? 4.811 -6.824 12.955 1.00 81.38 99 GLN A C 1
ATOM 788 O O . GLN A 1 99 ? 6.019 -7.006 12.978 1.00 81.38 99 GLN A O 1
ATOM 793 N N . SER A 1 100 ? 4.220 -6.073 12.026 1.00 76.12 100 SER A N 1
ATOM 794 C CA . SER A 1 100 ? 4.962 -5.529 10.886 1.00 76.12 100 SER A CA 1
ATOM 795 C C . SER A 1 100 ? 6.089 -4.546 11.235 1.00 76.12 100 SER A C 1
ATOM 797 O O . SER A 1 100 ? 6.975 -4.319 10.412 1.00 76.12 100 SER A O 1
ATOM 799 N N . GLY A 1 101 ? 6.075 -3.972 12.441 1.00 71.69 101 GLY A N 1
ATOM 800 C CA . GLY A 1 101 ? 7.129 -3.092 12.945 1.00 71.69 101 GLY A CA 1
ATOM 801 C C . GLY A 1 101 ? 8.307 -3.811 13.604 1.00 71.69 101 GLY A C 1
ATOM 802 O O . GLY A 1 101 ? 9.350 -3.197 13.844 1.00 71.69 101 GLY A O 1
ATOM 803 N N . LEU A 1 102 ? 8.163 -5.102 13.907 1.00 74.56 102 LEU A N 1
ATOM 804 C CA . LEU A 1 102 ? 9.225 -5.916 14.493 1.00 74.56 102 LEU A CA 1
ATOM 805 C C . LEU A 1 102 ? 10.216 -6.347 13.408 1.00 74.56 102 LEU A C 1
ATOM 807 O O . LEU A 1 102 ? 9.836 -6.998 12.436 1.00 74.56 102 LEU A O 1
ATOM 811 N N . LYS A 1 103 ? 11.502 -6.040 13.625 1.00 64.50 103 LYS A N 1
ATOM 812 C CA . LYS A 1 103 ? 12.603 -6.352 12.694 1.00 64.50 103 LYS A CA 1
ATOM 813 C C . LYS A 1 103 ? 12.752 -7.847 12.375 1.00 64.50 103 LYS A C 1
ATOM 815 O O . LYS A 1 103 ? 13.189 -8.169 11.279 1.00 64.50 103 LYS A O 1
ATOM 820 N N . ASP A 1 104 ? 12.366 -8.724 13.301 1.00 67.50 104 ASP A N 1
ATOM 821 C CA . ASP A 1 104 ? 12.477 -10.185 13.159 1.00 67.50 104 ASP A CA 1
ATOM 822 C C . ASP A 1 104 ? 11.186 -10.864 12.679 1.00 67.50 104 ASP A C 1
ATOM 824 O O . ASP A 1 104 ? 11.123 -12.090 12.572 1.00 67.50 104 ASP A O 1
ATOM 828 N N . SER A 1 105 ? 10.126 -10.103 12.391 1.00 68.62 105 SER A N 1
ATOM 829 C CA . SER A 1 105 ? 8.887 -10.697 11.894 1.00 68.62 105 SER A CA 1
ATOM 830 C C . SER A 1 105 ? 8.908 -10.830 10.365 1.00 68.62 105 SER A C 1
ATOM 832 O O . SER A 1 105 ? 9.356 -9.942 9.642 1.00 68.62 105 SER A O 1
ATOM 834 N N . GLN A 1 106 ? 8.372 -11.936 9.840 1.00 74.06 106 GLN A N 1
ATOM 835 C CA . GLN A 1 106 ? 8.160 -12.103 8.394 1.00 74.06 106 GLN A CA 1
ATOM 836 C C . GLN A 1 106 ? 6.914 -11.351 7.881 1.00 74.06 106 GLN A C 1
ATOM 838 O O . GLN A 1 106 ? 6.621 -11.373 6.682 1.00 74.06 106 GLN A O 1
ATOM 843 N N . PHE A 1 107 ? 6.154 -10.703 8.769 1.00 77.69 107 PHE A N 1
ATOM 844 C CA . PHE A 1 107 ? 4.880 -10.079 8.433 1.00 77.69 107 PHE A CA 1
ATOM 845 C C . PHE A 1 107 ? 5.095 -8.656 7.903 1.00 77.69 107 PHE A C 1
ATOM 847 O O . PHE A 1 107 ? 5.701 -7.819 8.560 1.00 77.69 107 PHE A O 1
ATOM 854 N N . LYS A 1 108 ? 4.591 -8.356 6.702 1.00 76.31 108 LYS A N 1
ATOM 855 C CA . LYS A 1 108 ? 4.714 -7.027 6.078 1.00 76.31 108 LYS A CA 1
ATOM 856 C C . LYS A 1 108 ? 3.434 -6.223 6.275 1.00 76.31 108 LYS A C 1
ATOM 858 O O . LYS A 1 108 ? 2.349 -6.771 6.106 1.00 76.31 108 LYS A O 1
ATOM 863 N N . LEU A 1 109 ? 3.545 -4.908 6.489 1.00 78.25 109 LEU A N 1
ATOM 864 C CA . LEU A 1 109 ? 2.370 -4.032 6.648 1.00 78.25 109 LEU A CA 1
ATOM 865 C C . LEU A 1 109 ? 1.476 -3.985 5.392 1.00 78.25 109 LEU A C 1
ATOM 867 O O . LEU A 1 109 ? 0.284 -3.719 5.495 1.00 78.25 109 LEU A O 1
ATOM 871 N N . ALA A 1 110 ? 2.019 -4.317 4.213 1.00 74.56 110 ALA A N 1
ATOM 872 C CA . ALA A 1 110 ? 1.234 -4.500 2.985 1.00 74.56 110 ALA A CA 1
ATOM 873 C C . ALA A 1 110 ? 0.191 -5.622 3.089 1.00 74.56 110 ALA A C 1
ATOM 875 O O . ALA A 1 110 ? -0.824 -5.567 2.405 1.00 74.56 110 ALA A O 1
ATOM 876 N N . ASN A 1 111 ? 0.455 -6.622 3.933 1.00 80.25 111 ASN A N 1
ATOM 877 C CA . ASN A 1 111 ? -0.411 -7.777 4.147 1.00 80.25 111 ASN A CA 1
ATOM 878 C C . ASN A 1 111 ? -1.315 -7.599 5.376 1.00 80.25 111 ASN A C 1
ATOM 880 O O . ASN A 1 111 ? -2.124 -8.477 5.664 1.00 80.25 111 ASN A O 1
ATOM 884 N N . ALA A 1 112 ? -1.160 -6.500 6.123 1.00 85.38 112 ALA A N 1
ATOM 885 C CA . ALA A 1 112 ? -2.053 -6.184 7.226 1.00 85.38 112 ALA A CA 1
ATOM 886 C C . ALA A 1 112 ? -3.448 -5.888 6.676 1.00 85.38 112 ALA A C 1
ATOM 888 O O . ALA A 1 112 ? -3.593 -5.164 5.688 1.00 85.38 112 ALA A O 1
ATOM 889 N N . ARG A 1 113 ? -4.472 -6.437 7.331 1.00 89.75 113 ARG A N 1
ATOM 890 C CA . ARG A 1 113 ? -5.860 -6.248 6.912 1.00 89.75 113 ARG A CA 1
ATOM 891 C C . ARG A 1 113 ? -6.237 -4.767 7.013 1.00 89.75 113 ARG A C 1
ATOM 893 O O . ARG A 1 113 ? -6.114 -4.166 8.083 1.00 89.75 113 ARG A O 1
ATOM 900 N N . SER A 1 114 ? -6.710 -4.198 5.908 1.00 90.44 114 SER A N 1
ATOM 901 C CA . SER A 1 114 ? -7.184 -2.816 5.833 1.00 90.44 114 SER A CA 1
ATOM 902 C C . SER A 1 114 ? -8.564 -2.703 5.200 1.00 90.44 114 SER A C 1
ATOM 904 O O . SER A 1 114 ? -8.978 -3.578 4.449 1.00 90.44 114 SER A O 1
ATOM 906 N N . ILE A 1 115 ? -9.265 -1.615 5.495 1.00 92.06 115 ILE A N 1
ATOM 907 C CA . ILE A 1 115 ? -10.607 -1.292 4.995 1.00 92.06 115 ILE A CA 1
ATOM 908 C C . ILE A 1 115 ? -10.663 0.187 4.599 1.00 92.06 115 ILE A C 1
ATOM 910 O O . ILE A 1 115 ? -9.852 0.982 5.082 1.00 92.06 115 ILE A O 1
ATOM 914 N N . CYS A 1 116 ? -11.581 0.548 3.704 1.00 91.44 116 CYS A N 1
ATOM 915 C CA . CYS A 1 116 ? -11.849 1.938 3.338 1.00 91.44 116 CYS A CA 1
ATOM 916 C C . CYS A 1 116 ? -13.010 2.499 4.170 1.00 91.44 116 CYS A C 1
ATOM 918 O O . CYS A 1 116 ? -14.050 1.845 4.241 1.00 91.44 116 CYS A O 1
ATOM 920 N N . LEU A 1 117 ? -12.836 3.692 4.743 1.00 91.81 117 LEU A N 1
ATOM 921 C CA . LEU A 1 117 ? -13.797 4.417 5.585 1.00 91.81 117 LEU A CA 1
ATOM 922 C C . LEU A 1 117 ? -14.038 5.841 5.044 1.00 91.81 117 LEU A C 1
ATOM 924 O O . LEU A 1 117 ? -13.227 6.351 4.263 1.00 91.81 117 LEU A O 1
ATOM 928 N N . LEU A 1 118 ? -15.141 6.475 5.464 1.00 90.19 118 LEU A N 1
ATOM 929 C CA . LEU A 1 118 ? -15.425 7.899 5.209 1.00 90.19 118 LEU A CA 1
ATOM 930 C C . LEU A 1 118 ? -14.626 8.814 6.141 1.00 90.19 118 LEU A C 1
ATOM 932 O O . LEU A 1 118 ? -14.206 9.876 5.710 1.00 90.19 118 LEU A O 1
ATOM 936 N N . ASP A 1 119 ? -14.408 8.383 7.387 1.00 90.62 119 ASP A N 1
ATOM 937 C CA . ASP A 1 119 ? -13.711 9.129 8.438 1.00 90.62 119 ASP A CA 1
ATOM 938 C C . ASP A 1 119 ? -12.928 8.171 9.349 1.00 90.62 119 ASP A C 1
ATOM 940 O O . ASP A 1 119 ? -13.243 6.981 9.452 1.00 90.62 119 ASP A O 1
ATOM 944 N N . CYS A 1 120 ? -11.881 8.680 10.006 1.00 91.75 120 CYS A N 1
ATOM 945 C CA . CYS A 1 120 ? -11.067 7.876 10.916 1.00 91.75 120 CYS A CA 1
ATOM 946 C C . CYS A 1 120 ? -11.786 7.648 12.254 1.00 91.75 120 CYS A C 1
ATOM 948 O O . CYS A 1 120 ? -12.183 8.618 12.900 1.00 91.75 120 CYS A O 1
ATOM 950 N N . PRO A 1 121 ? -11.915 6.392 12.714 1.00 92.25 121 PRO A N 1
ATOM 951 C CA . PRO A 1 121 ? -12.623 6.082 13.943 1.00 92.25 121 PRO A CA 1
ATOM 952 C C . PRO A 1 121 ? -11.806 6.510 15.168 1.00 92.25 121 PRO A C 1
ATOM 954 O O . PRO A 1 121 ? -10.585 6.307 15.242 1.00 92.25 121 PRO A O 1
ATOM 957 N N . THR A 1 122 ? -12.502 7.055 16.163 1.00 90.94 122 THR A N 1
ATOM 958 C CA . THR A 1 122 ? -11.935 7.451 17.456 1.00 90.94 122 THR A CA 1
ATOM 959 C C . THR A 1 122 ? -12.576 6.655 18.596 1.00 90.94 122 THR A C 1
ATOM 961 O O . THR A 1 122 ? -13.781 6.395 18.554 1.00 90.94 122 THR A O 1
ATOM 964 N N . PRO A 1 123 ? -11.802 6.255 19.622 1.00 90.19 123 PRO A N 1
ATOM 965 C CA . PRO A 1 123 ? -12.350 5.572 20.789 1.00 90.19 123 PRO A CA 1
ATOM 966 C C . PRO A 1 123 ? -13.306 6.498 21.553 1.00 90.19 123 PRO A C 1
ATOM 968 O O . PRO A 1 123 ? -13.000 7.674 21.748 1.00 90.19 123 PRO A O 1
ATOM 971 N N . SER A 1 124 ? -14.446 5.958 21.987 1.00 88.31 124 SER A N 1
ATOM 972 C CA . SER A 1 124 ? -15.388 6.648 22.874 1.00 88.31 124 SER A CA 1
ATOM 973 C C . SER A 1 124 ? -14.915 6.607 24.335 1.00 88.31 124 SER A C 1
ATOM 975 O O . SER A 1 124 ? -14.157 5.718 24.733 1.00 88.31 124 SER A O 1
ATOM 977 N N . GLU A 1 125 ? -15.353 7.580 25.138 1.00 85.75 125 GLU A N 1
ATOM 978 C CA . GLU A 1 125 ? -15.045 7.653 26.573 1.00 85.75 125 GLU A CA 1
ATOM 979 C C . GLU A 1 125 ? -15.921 6.715 27.418 1.00 85.75 125 GLU A C 1
ATOM 981 O O . GLU A 1 125 ? -15.484 6.292 28.484 1.00 85.75 125 GLU A O 1
ATOM 986 N N . ASP A 1 126 ? -17.111 6.341 26.932 1.00 86.19 126 ASP A N 1
ATOM 987 C CA . ASP A 1 126 ? -18.109 5.602 27.722 1.00 86.19 126 ASP A CA 1
ATOM 988 C C . ASP A 1 126 ? -18.287 4.139 27.292 1.00 86.19 126 ASP A C 1
ATOM 990 O O . ASP A 1 126 ? -18.701 3.297 28.088 1.00 86.19 126 ASP A O 1
ATOM 994 N N . SER A 1 127 ? -17.993 3.812 26.032 1.00 87.31 127 SER A N 1
ATOM 995 C CA . SER A 1 127 ? -18.216 2.477 25.462 1.00 87.31 127 SER A CA 1
ATOM 996 C C . SER A 1 127 ? -17.107 2.075 24.493 1.00 87.31 127 SER A C 1
ATOM 998 O O . SER A 1 127 ? -16.293 2.894 24.062 1.00 87.31 127 SER A O 1
ATOM 1000 N N . LEU A 1 128 ? -17.039 0.781 24.167 1.00 90.81 128 LEU A N 1
ATOM 1001 C CA . LEU A 1 128 ? -16.093 0.291 23.173 1.00 90.81 128 LEU A CA 1
ATOM 1002 C C . LEU A 1 128 ? -16.662 0.499 21.767 1.00 90.81 128 LEU A C 1
ATOM 1004 O O . LEU A 1 128 ? -17.627 -0.161 21.400 1.00 90.81 128 LEU A O 1
ATOM 1008 N N . THR A 1 129 ? -16.033 1.378 20.989 1.00 93.38 129 THR A N 1
ATOM 1009 C CA . THR A 1 129 ? -16.344 1.575 19.568 1.00 93.38 129 THR A CA 1
ATOM 1010 C C . THR A 1 129 ? -15.803 0.408 18.739 1.00 93.38 129 THR A C 1
ATOM 1012 O O . THR A 1 129 ? -14.642 0.013 18.916 1.00 93.38 129 THR A O 1
ATOM 1015 N N . TRP A 1 130 ? -16.597 -0.105 17.800 1.00 93.06 130 TRP A N 1
ATOM 1016 C CA . TRP A 1 130 ? -16.184 -1.164 16.878 1.00 93.06 130 TRP A CA 1
ATOM 1017 C C . TRP A 1 130 ? -16.151 -0.678 15.433 1.00 93.06 130 TRP A C 1
ATOM 1019 O O . TRP A 1 130 ? -16.881 0.225 15.041 1.00 93.06 130 TRP A O 1
ATOM 1029 N N . VAL A 1 131 ? -15.295 -1.307 14.633 1.00 94.81 131 VAL A N 1
ATOM 1030 C CA . VAL A 1 131 ? -15.320 -1.202 13.173 1.00 94.81 131 VAL A CA 1
ATOM 1031 C C . VAL A 1 131 ? -15.436 -2.605 12.617 1.00 94.81 131 VAL A C 1
ATOM 1033 O O . VAL A 1 131 ? -14.576 -3.459 12.860 1.00 94.81 131 VAL A O 1
ATOM 1036 N N . CYS A 1 132 ? -16.507 -2.840 11.877 1.00 93.38 132 CYS A N 1
ATOM 1037 C CA . CYS A 1 132 ? -16.798 -4.126 11.278 1.00 93.38 132 CYS A CA 1
ATOM 1038 C C . CYS A 1 132 ? -16.496 -4.150 9.778 1.00 93.38 132 CYS A C 1
ATOM 1040 O O . CYS A 1 132 ? -16.479 -3.117 9.113 1.00 93.38 132 CYS A O 1
ATOM 1042 N N . ASP A 1 133 ? -16.242 -5.345 9.250 1.00 92.38 133 ASP A N 1
ATOM 1043 C CA . ASP A 1 133 ? -16.035 -5.594 7.825 1.00 92.38 133 ASP A CA 1
ATOM 1044 C C . ASP A 1 133 ? -17.270 -5.184 6.998 1.00 92.38 133 ASP A C 1
ATOM 1046 O O . ASP A 1 133 ? -18.368 -4.992 7.534 1.00 92.38 133 ASP A O 1
ATOM 1050 N N . TYR A 1 134 ? -17.110 -5.084 5.673 1.00 89.44 134 TYR A N 1
ATOM 1051 C CA . TYR A 1 134 ? -18.236 -4.779 4.789 1.00 89.44 134 TYR A CA 1
ATOM 1052 C C . TYR A 1 134 ? -19.365 -5.804 4.982 1.00 89.44 134 TYR A C 1
ATOM 1054 O O . TYR A 1 134 ? -19.081 -6.996 5.124 1.00 89.44 134 TYR A O 1
ATOM 1062 N N . PRO A 1 135 ? -20.640 -5.371 4.974 1.00 85.06 135 PRO A N 1
ATOM 1063 C CA . PRO A 1 135 ? -21.764 -6.273 5.196 1.00 85.06 135 PRO A CA 1
ATOM 1064 C C . PRO A 1 135 ? -21.859 -7.283 4.044 1.00 85.06 135 PRO A C 1
ATOM 1066 O O . PRO A 1 135 ? -22.240 -6.957 2.917 1.00 85.06 135 PRO A O 1
ATOM 1069 N N . GLU A 1 136 ? -21.451 -8.519 4.321 1.00 77.44 136 GLU A N 1
ATOM 1070 C CA . GLU A 1 136 ? -21.400 -9.633 3.376 1.00 77.44 136 GLU A CA 1
ATOM 1071 C C . GLU A 1 136 ? -21.963 -10.906 4.013 1.00 77.44 136 GLU A C 1
ATOM 1073 O O . GLU A 1 136 ? -21.888 -11.104 5.225 1.00 77.44 136 GLU A O 1
ATOM 1078 N N . GLY A 1 137 ? -22.490 -11.809 3.183 1.00 74.62 137 GLY A N 1
ATOM 1079 C CA . GLY A 1 137 ? -23.003 -13.100 3.644 1.00 74.62 137 GLY A CA 1
ATOM 1080 C C . GLY A 1 137 ? -24.360 -12.987 4.342 1.00 74.62 137 GLY A C 1
ATOM 1081 O O . GLY A 1 137 ? -25.306 -12.443 3.772 1.00 74.62 137 GLY A O 1
ATOM 1082 N N . ASP A 1 138 ? -24.462 -13.531 5.556 1.00 67.81 138 ASP A N 1
ATOM 1083 C CA . ASP A 1 138 ? -25.719 -13.626 6.317 1.00 67.81 138 ASP A CA 1
ATOM 1084 C C . ASP A 1 138 ? -26.209 -12.276 6.874 1.00 67.81 138 ASP A C 1
ATOM 1086 O O . ASP A 1 138 ? -27.354 -12.154 7.316 1.00 67.81 138 ASP A O 1
ATOM 1090 N N . ILE A 1 139 ? -25.366 -11.241 6.818 1.00 74.50 139 ILE A N 1
ATOM 1091 C CA . ILE A 1 139 ? -25.665 -9.893 7.301 1.00 74.50 139 ILE A CA 1
ATOM 1092 C C . ILE A 1 139 ? -26.309 -9.089 6.163 1.00 74.50 139 ILE A C 1
ATOM 1094 O O . ILE A 1 139 ? -25.639 -8.661 5.225 1.00 74.50 139 ILE A O 1
ATOM 1098 N N . ARG A 1 140 ? -27.630 -8.875 6.231 1.00 72.00 140 ARG A N 1
ATOM 1099 C CA . ARG A 1 140 ? -28.407 -8.148 5.206 1.00 72.00 140 ARG A CA 1
ATOM 1100 C C . ARG A 1 140 ? -28.474 -6.639 5.456 1.00 72.00 140 ARG A C 1
ATOM 1102 O O . ARG A 1 140 ? -29.562 -6.077 5.541 1.00 72.00 140 ARG A O 1
ATOM 1109 N N . VAL A 1 141 ? -27.321 -5.996 5.579 1.00 83.50 141 VAL A N 1
ATOM 1110 C CA . VAL A 1 141 ? -27.206 -4.535 5.721 1.00 83.50 141 VAL A CA 1
ATOM 1111 C C . VAL A 1 141 ? -26.673 -3.963 4.406 1.00 83.50 141 VAL A C 1
ATOM 1113 O O . VAL A 1 141 ? -25.786 -4.559 3.793 1.00 83.50 141 VAL A O 1
ATOM 1116 N N . SER A 1 142 ? -27.226 -2.848 3.920 1.00 86.38 142 SER A N 1
ATOM 1117 C CA . SER A 1 142 ? -26.685 -2.198 2.720 1.00 86.38 142 SER A CA 1
ATOM 1118 C C . SER A 1 142 ? -25.394 -1.434 3.042 1.00 86.38 142 SER A C 1
ATOM 1120 O O . SER A 1 142 ? -25.133 -1.097 4.193 1.00 86.38 142 SER A O 1
ATOM 1122 N N . LEU A 1 143 ? -24.567 -1.137 2.034 1.00 86.44 143 LEU A N 1
ATOM 1123 C CA . LEU A 1 143 ? -23.323 -0.388 2.263 1.00 86.44 143 LEU A CA 1
ATOM 1124 C C . LEU A 1 143 ? -23.589 0.997 2.881 1.00 86.44 143 LEU A C 1
ATOM 1126 O O . LEU A 1 143 ? -22.827 1.424 3.737 1.00 86.44 143 LEU A O 1
ATOM 1130 N N . ASN A 1 144 ? -24.677 1.665 2.486 1.00 87.38 144 ASN A N 1
ATOM 1131 C CA . ASN A 1 144 ? -25.038 2.981 3.015 1.00 87.38 144 ASN A CA 1
ATOM 1132 C C . ASN A 1 144 ? -25.533 2.888 4.460 1.00 87.38 144 ASN A C 1
ATOM 1134 O O . ASN A 1 144 ? -25.064 3.644 5.298 1.00 87.38 144 ASN A O 1
ATOM 1138 N N . ASP A 1 145 ? -26.383 1.905 4.775 1.00 90.00 145 ASP A N 1
ATOM 1139 C CA . ASP A 1 145 ? -26.840 1.699 6.157 1.00 90.00 145 ASP A CA 1
ATOM 1140 C C . ASP A 1 145 ? -25.656 1.367 7.082 1.00 90.00 145 ASP A C 1
ATOM 1142 O O . ASP A 1 145 ? -25.620 1.779 8.236 1.00 90.00 145 ASP A O 1
ATOM 1146 N N . TRP A 1 146 ? -24.654 0.640 6.576 1.00 90.62 146 TRP A N 1
ATOM 1147 C CA . TRP A 1 146 ? -23.420 0.366 7.313 1.00 90.62 146 TRP A CA 1
ATOM 1148 C C . TRP A 1 146 ? -22.610 1.638 7.607 1.00 90.62 146 TRP A C 1
ATOM 1150 O O . TRP A 1 146 ? -22.059 1.764 8.701 1.00 90.62 146 TRP A O 1
ATOM 1160 N N . ILE A 1 147 ? -22.566 2.589 6.668 1.00 90.38 147 ILE A N 1
ATOM 1161 C CA . ILE A 1 147 ? -21.951 3.909 6.883 1.00 90.38 147 ILE A CA 1
ATOM 1162 C C . ILE A 1 147 ? -22.761 4.707 7.914 1.00 90.38 147 ILE A C 1
ATOM 1164 O O . ILE A 1 147 ? -22.174 5.272 8.835 1.00 90.38 147 ILE A O 1
ATOM 1168 N N . ASP A 1 148 ? -24.093 4.697 7.813 1.00 90.56 148 ASP A N 1
ATOM 1169 C CA . ASP A 1 148 ? -24.993 5.414 8.729 1.00 90.56 148 ASP A CA 1
ATOM 1170 C C . ASP A 1 148 ? -24.931 4.868 10.167 1.00 90.56 148 ASP A C 1
ATOM 1172 O O . ASP A 1 148 ? -25.087 5.617 11.131 1.00 90.56 148 ASP A O 1
ATOM 1176 N N . MET A 1 149 ? -24.632 3.575 10.329 1.00 89.44 149 MET A N 1
ATOM 1177 C CA . MET A 1 149 ? -24.346 2.943 11.625 1.00 89.44 149 MET A CA 1
ATOM 1178 C C . MET A 1 149 ? -22.903 3.168 12.113 1.00 89.44 149 MET A C 1
ATOM 1180 O O . MET A 1 149 ? -22.461 2.510 13.054 1.00 89.44 149 MET A O 1
ATOM 1184 N N . ASN A 1 150 ? -22.143 4.070 11.482 1.00 91.62 150 ASN A N 1
ATOM 1185 C CA . ASN A 1 150 ? -20.744 4.350 11.811 1.00 91.62 150 ASN A CA 1
ATOM 1186 C C . ASN A 1 150 ? -19.873 3.079 11.842 1.00 91.62 150 ASN A C 1
ATOM 1188 O O . ASN A 1 150 ? -19.017 2.905 12.711 1.00 91.62 150 ASN A O 1
ATOM 1192 N N . TYR A 1 151 ? -20.110 2.179 10.883 1.00 92.12 151 TYR A N 1
ATOM 1193 C CA . TYR A 1 151 ? -19.379 0.922 10.696 1.00 92.12 151 TYR A CA 1
ATOM 1194 C C . TYR A 1 151 ? -19.548 -0.119 11.811 1.00 92.12 151 TYR A C 1
ATOM 1196 O O . TYR A 1 151 ? -18.844 -1.136 11.791 1.00 92.12 151 TYR A O 1
ATOM 1204 N N . ASP A 1 152 ? -20.467 0.099 12.755 1.00 92.31 152 ASP A N 1
ATOM 1205 C CA . ASP A 1 152 ? -20.694 -0.775 13.902 1.00 92.31 152 ASP A CA 1
ATOM 1206 C C . ASP A 1 152 ? -22.011 -1.546 13.755 1.00 92.31 152 ASP A C 1
ATOM 1208 O O . ASP A 1 152 ? -23.099 -0.984 13.657 1.00 92.31 152 ASP A O 1
ATOM 1212 N N . TYR A 1 153 ? -21.910 -2.871 13.748 1.00 91.38 153 TYR A N 1
ATOM 1213 C CA . TYR A 1 153 ? -23.054 -3.769 13.891 1.00 91.38 153 TYR A CA 1
ATOM 1214 C C . TYR A 1 153 ? -22.759 -4.887 14.897 1.00 91.38 153 TYR A C 1
ATOM 1216 O O . TYR A 1 153 ? -23.380 -5.952 14.836 1.00 91.38 153 TYR A O 1
ATOM 1224 N N . PHE A 1 154 ? -21.821 -4.654 15.826 1.00 90.81 154 PHE A N 1
ATOM 1225 C CA . PHE A 1 154 ? -21.298 -5.646 16.769 1.00 90.81 154 PHE A CA 1
ATOM 1226 C C . PHE A 1 154 ? -22.398 -6.345 17.587 1.00 90.81 154 PHE A C 1
ATOM 1228 O O . PHE A 1 154 ? -22.360 -7.557 17.842 1.00 90.81 154 PHE A O 1
ATOM 1235 N N . GLU A 1 155 ? -23.417 -5.585 17.974 1.00 89.06 155 GLU A N 1
ATOM 1236 C CA . GLU A 1 155 ? -24.543 -6.077 18.768 1.00 89.06 155 GLU A CA 1
ATOM 1237 C C . GLU A 1 155 ? -25.400 -7.102 18.014 1.00 89.06 155 GLU A C 1
ATOM 1239 O O . GLU A 1 155 ? -25.912 -8.042 18.627 1.00 89.06 155 GLU A O 1
ATOM 1244 N N . PHE A 1 156 ? -25.488 -6.979 16.687 1.00 88.50 156 PHE A N 1
ATOM 1245 C CA . PHE A 1 156 ? -26.307 -7.834 15.827 1.00 88.50 156 PHE A CA 1
ATOM 1246 C C . PHE A 1 156 ? -25.623 -9.153 15.440 1.00 88.50 156 PHE A C 1
ATOM 1248 O O . PHE A 1 156 ? -26.235 -9.990 14.774 1.00 88.50 156 PHE A O 1
ATOM 1255 N N . LEU A 1 157 ? -24.366 -9.368 15.844 1.00 89.19 157 LEU A N 1
ATOM 1256 C CA . LEU A 1 157 ? -23.656 -10.608 15.535 1.00 89.19 157 LEU A CA 1
ATOM 1257 C C . LEU A 1 157 ? -24.120 -11.793 16.372 1.00 89.19 157 LEU A C 1
ATOM 1259 O O . LEU A 1 157 ? -24.480 -11.679 17.547 1.00 89.19 157 LEU A O 1
ATOM 1263 N N . THR A 1 158 ? -24.008 -12.972 15.758 1.00 91.12 158 THR A N 1
ATOM 1264 C CA . THR A 1 158 ? -24.168 -14.250 16.447 1.00 91.12 158 THR A CA 1
ATOM 1265 C C . THR A 1 158 ? -23.083 -14.424 17.522 1.00 91.12 158 THR A C 1
ATOM 1267 O O . THR A 1 158 ? -21.988 -13.862 17.404 1.00 91.12 158 THR A O 1
ATOM 1270 N N . PRO A 1 159 ? -23.334 -15.231 18.570 1.00 91.62 159 PRO A N 1
ATOM 1271 C CA . PRO A 1 159 ? -22.366 -15.450 19.649 1.00 91.62 159 PRO A CA 1
ATOM 1272 C C . PRO A 1 159 ? -21.018 -15.988 19.148 1.00 91.62 159 PRO A C 1
ATOM 1274 O O . PRO A 1 159 ? -19.965 -15.639 19.677 1.00 91.62 159 PRO A O 1
ATOM 1277 N N . GLU A 1 160 ? -21.051 -16.810 18.098 1.00 91.38 160 GLU A N 1
ATOM 1278 C CA . GLU A 1 160 ? -19.867 -17.390 17.462 1.00 91.38 160 GLU A CA 1
ATOM 1279 C C . GLU A 1 160 ? -19.003 -16.315 16.792 1.00 91.38 160 GLU A C 1
ATOM 1281 O O . GLU A 1 160 ? -17.803 -16.233 17.061 1.00 91.38 160 GLU A O 1
ATOM 1286 N N . MET A 1 161 ? -19.616 -15.436 15.990 1.00 90.00 161 MET A N 1
ATOM 1287 C CA . MET A 1 161 ? -18.900 -14.335 15.335 1.00 90.00 161 MET A CA 1
ATOM 1288 C C . MET A 1 161 ? -18.411 -13.272 16.326 1.00 90.00 161 MET A C 1
ATOM 1290 O O . MET A 1 161 ? -17.399 -12.599 16.103 1.00 90.00 161 MET A O 1
ATOM 1294 N N . ARG A 1 162 ? -19.099 -13.129 17.461 1.00 91.19 162 ARG A N 1
ATOM 1295 C CA . ARG A 1 162 ? -18.635 -12.279 18.559 1.00 91.19 162 ARG A CA 1
ATOM 1296 C C . ARG A 1 162 ? -17.338 -12.819 19.161 1.00 91.19 162 ARG A C 1
ATOM 1298 O O . ARG A 1 162 ? -16.396 -12.060 19.374 1.00 91.19 162 ARG A O 1
ATOM 1305 N N . ASN A 1 163 ? -17.256 -14.133 19.366 1.00 92.94 163 ASN A N 1
ATOM 1306 C CA . ASN A 1 163 ? -16.054 -14.781 19.884 1.00 92.94 163 ASN A CA 1
ATOM 1307 C C . ASN A 1 163 ? -14.867 -14.687 18.904 1.00 92.94 163 ASN A C 1
ATOM 1309 O O . ASN A 1 163 ? -13.742 -14.425 19.325 1.00 92.94 163 ASN A O 1
ATOM 1313 N N . SER A 1 164 ? -15.095 -14.823 17.592 1.00 92.25 164 SER A N 1
ATOM 1314 C CA . SER A 1 164 ? -14.029 -14.632 16.592 1.00 92.25 164 SER A CA 1
ATOM 1315 C C . SER A 1 164 ? -13.540 -13.178 16.519 1.00 92.25 164 SER A C 1
ATOM 1317 O O . SER A 1 164 ? -12.338 -12.931 16.374 1.00 92.25 164 SER A O 1
ATOM 1319 N N . SER A 1 165 ? -14.447 -12.214 16.701 1.00 92.69 165 SER A N 1
ATOM 1320 C CA . SER A 1 165 ? -14.117 -10.784 16.794 1.00 92.69 165 SER A CA 1
ATOM 1321 C C . SER A 1 165 ? -13.241 -10.490 18.020 1.00 92.69 165 SER A C 1
ATOM 1323 O O . SER A 1 165 ? -12.227 -9.800 17.904 1.00 92.69 165 SER A O 1
ATOM 1325 N N . LEU A 1 166 ? -13.537 -11.112 19.171 1.00 92.69 166 LEU A N 1
ATOM 1326 C CA . LEU A 1 166 ? -12.699 -11.042 20.381 1.00 92.69 166 LEU A CA 1
ATOM 1327 C C . LEU A 1 166 ? -11.295 -11.648 20.185 1.00 92.69 166 LEU A C 1
ATOM 1329 O O . LEU A 1 166 ? -10.346 -11.248 20.861 1.00 92.69 166 LEU A O 1
ATOM 1333 N N . GLN A 1 167 ? -11.138 -12.569 19.229 1.00 91.81 167 GLN A N 1
ATOM 1334 C CA . GLN A 1 167 ? -9.847 -13.133 18.816 1.00 91.81 167 GLN A CA 1
ATOM 1335 C C . GLN A 1 167 ? -9.128 -12.320 17.724 1.00 91.81 167 GLN A C 1
ATOM 1337 O O . GLN A 1 167 ? -8.086 -12.757 17.230 1.00 91.81 167 GLN A O 1
ATOM 1342 N N . LEU A 1 168 ? -9.650 -11.147 17.338 1.00 90.75 168 LEU A N 1
ATOM 1343 C CA . LEU A 1 168 ? -9.150 -10.318 16.228 1.00 90.75 168 LEU A CA 1
ATOM 1344 C C . LEU A 1 168 ? -9.101 -11.061 14.878 1.00 90.75 168 LEU A C 1
ATOM 1346 O O . LEU A 1 168 ? -8.268 -10.753 14.017 1.00 90.75 168 LEU A O 1
ATOM 1350 N N . GLN A 1 169 ? -9.984 -12.043 14.683 1.00 89.19 169 GLN A N 1
ATOM 1351 C CA . GLN A 1 169 ? -10.134 -12.766 13.414 1.00 89.19 169 GLN A CA 1
ATOM 1352 C C . GLN A 1 169 ? -11.222 -12.152 12.520 1.00 89.19 169 GLN A C 1
ATOM 1354 O O . GLN A 1 169 ? -11.253 -12.446 11.329 1.00 89.19 169 GLN A O 1
ATOM 1359 N N . GLY A 1 170 ? -12.032 -11.239 13.069 1.00 89.00 170 GLY A N 1
ATOM 1360 C CA . GLY A 1 170 ? -13.159 -10.594 12.396 1.00 89.00 170 GLY A CA 1
ATOM 1361 C C . GLY A 1 170 ? -14.496 -11.271 12.726 1.00 89.00 170 GLY A C 1
ATOM 1362 O O . GLY A 1 170 ? -14.517 -12.273 13.448 1.00 89.00 170 GLY A O 1
ATOM 1363 N N . PRO A 1 171 ? -15.620 -10.737 12.227 1.00 90.62 171 PRO A N 1
ATOM 1364 C CA . PRO A 1 171 ? -15.714 -9.631 11.266 1.00 90.62 171 PRO A CA 1
ATOM 1365 C C . PRO A 1 171 ? -15.625 -8.228 11.891 1.00 90.62 171 PRO A C 1
ATOM 1367 O O . PRO A 1 171 ? -15.473 -7.262 11.154 1.00 90.62 171 PRO A O 1
ATOM 1370 N N . CYS A 1 172 ? -15.693 -8.093 13.221 1.00 93.38 172 CYS A N 1
ATOM 1371 C CA . CYS A 1 172 ? -15.590 -6.801 13.906 1.00 93.38 172 CYS A CA 1
ATOM 1372 C C . CYS A 1 172 ? -14.299 -6.666 14.708 1.00 93.38 172 CYS A C 1
ATOM 1374 O O . CYS A 1 172 ? -13.789 -7.638 15.269 1.00 93.38 172 CYS A O 1
ATOM 1376 N N . TYR A 1 173 ? -13.786 -5.440 14.779 1.00 94.19 173 TYR A N 1
ATOM 1377 C CA . TYR A 1 173 ? -12.525 -5.115 15.434 1.00 94.19 173 TYR A CA 1
ATOM 1378 C C . TYR A 1 173 ? -12.689 -3.908 16.364 1.00 94.19 173 TYR A C 1
ATOM 1380 O O . TYR A 1 173 ? -13.389 -2.958 16.010 1.00 94.19 173 TYR A O 1
ATOM 1388 N N . PRO A 1 174 ? -12.063 -3.924 17.552 1.00 93.06 174 PRO A N 1
ATOM 1389 C CA . PRO A 1 174 ? -12.210 -2.854 18.529 1.00 93.06 174 PRO A CA 1
ATOM 1390 C C . PRO A 1 174 ? -11.331 -1.644 18.180 1.00 93.06 174 PRO A C 1
ATOM 1392 O O . PRO A 1 174 ? -10.144 -1.781 17.862 1.00 93.06 174 PRO A O 1
ATOM 1395 N N . VAL A 1 175 ? -11.874 -0.438 18.328 1.00 92.44 175 VAL A N 1
ATOM 1396 C CA . VAL A 1 175 ? -11.120 0.812 18.162 1.00 92.44 175 VAL A CA 1
ATOM 1397 C C . VAL A 1 175 ? -10.460 1.168 19.490 1.00 92.44 175 VAL A C 1
ATOM 1399 O O . VAL A 1 175 ? -11.049 1.795 20.369 1.00 92.44 175 VAL A O 1
ATOM 1402 N N . ILE A 1 176 ? -9.214 0.728 19.661 1.00 90.75 176 ILE A N 1
ATOM 1403 C CA . ILE A 1 176 ? -8.469 0.935 20.916 1.00 90.75 176 ILE A CA 1
ATOM 1404 C C . ILE A 1 176 ? -7.483 2.092 20.813 1.00 90.75 176 ILE A C 1
ATOM 1406 O O . ILE A 1 176 ? -7.323 2.868 21.759 1.00 90.75 176 ILE A O 1
ATOM 1410 N N . PHE A 1 177 ? -6.838 2.214 19.657 1.00 88.94 177 PHE A N 1
ATOM 1411 C CA . PHE A 1 177 ? -5.904 3.288 19.371 1.00 88.94 177 PHE A CA 1
ATOM 1412 C C . PHE A 1 177 ? -6.651 4.435 18.691 1.00 88.94 177 PHE A C 1
ATOM 1414 O O . PHE A 1 177 ? -7.318 4.195 17.680 1.00 88.94 177 PHE A O 1
ATOM 1421 N N . PRO A 1 178 ? -6.540 5.670 19.206 1.00 88.31 178 PRO A N 1
ATOM 1422 C CA . PRO A 1 178 ? -7.043 6.826 18.492 1.00 88.31 178 PRO A CA 1
ATOM 1423 C C . PRO A 1 178 ? -6.260 6.993 17.186 1.00 88.31 178 PRO A C 1
ATOM 1425 O O . PRO A 1 178 ? -5.061 6.697 17.120 1.00 88.31 178 PRO A O 1
ATOM 1428 N N . SER A 1 179 ? -6.958 7.417 16.135 1.00 88.25 179 SER A N 1
ATOM 1429 C CA . SER A 1 179 ? -6.385 7.563 14.802 1.00 88.25 179 SER A CA 1
ATOM 1430 C C . SER A 1 179 ? -6.719 8.917 14.195 1.00 88.25 179 SER A C 1
ATOM 1432 O O . SER A 1 179 ? -7.805 9.446 14.413 1.00 88.25 179 SER A O 1
ATOM 1434 N N . GLU A 1 180 ? -5.774 9.471 13.440 1.00 88.38 180 GLU A N 1
ATOM 1435 C CA . GLU A 1 180 ? -5.927 10.753 12.751 1.00 88.38 180 GLU A CA 1
ATOM 1436 C C . GLU A 1 180 ? -5.781 10.571 11.240 1.00 88.38 180 GLU A C 1
ATOM 1438 O O . GLU A 1 180 ? -4.972 9.769 10.762 1.00 88.38 180 GLU A O 1
ATOM 1443 N N . GLY A 1 181 ? -6.577 11.322 10.477 1.00 85.38 181 GLY A N 1
ATOM 1444 C CA . GLY A 1 181 ? -6.533 11.314 9.020 1.00 85.38 181 GLY A CA 1
ATOM 1445 C C . GLY A 1 181 ? -5.312 12.066 8.503 1.00 85.38 181 GLY A C 1
ATOM 1446 O O . GLY A 1 181 ? -5.238 13.289 8.602 1.00 85.38 181 GLY A O 1
ATOM 1447 N N . VAL A 1 182 ? -4.366 11.341 7.907 1.00 83.38 182 VAL A N 1
ATOM 1448 C CA . VAL A 1 182 ? -3.165 11.923 7.300 1.00 83.38 182 VAL A CA 1
ATOM 1449 C C . VAL A 1 182 ? -3.270 11.866 5.780 1.00 83.38 182 VAL A C 1
ATOM 1451 O O . VAL A 1 182 ? -3.558 10.823 5.185 1.00 83.38 182 VAL A O 1
ATOM 1454 N N . MET A 1 183 ? -3.011 13.009 5.147 1.00 80.81 183 MET A N 1
ATOM 1455 C CA . MET A 1 183 ? -3.009 13.173 3.698 1.00 80.81 183 MET A CA 1
ATOM 1456 C C . MET A 1 183 ? -1.633 12.852 3.114 1.00 80.81 183 MET A C 1
ATOM 1458 O O . MET A 1 183 ? -0.628 13.479 3.455 1.00 80.81 183 MET A O 1
ATOM 1462 N N . PHE A 1 184 ? -1.593 11.938 2.153 1.00 72.19 184 PHE A N 1
ATOM 1463 C CA . PHE A 1 184 ? -0.387 11.561 1.430 1.00 72.19 184 PHE A CA 1
ATOM 1464 C C . PHE A 1 184 ? -0.465 11.956 -0.037 1.00 72.19 184 PHE A C 1
ATOM 1466 O O . PHE A 1 184 ? -1.509 11.880 -0.683 1.00 72.19 184 PHE A O 1
ATOM 1473 N N . ARG A 1 185 ? 0.686 12.357 -0.589 1.00 65.75 185 ARG A N 1
ATOM 1474 C CA . ARG A 1 185 ? 0.820 12.744 -1.994 1.00 65.75 185 ARG A CA 1
ATOM 1475 C C . ARG A 1 185 ? 1.620 11.708 -2.780 1.00 65.75 185 ARG A C 1
ATOM 1477 O O . ARG A 1 185 ? 2.822 11.537 -2.576 1.00 65.75 185 ARG A O 1
ATOM 1484 N N . SER A 1 186 ? 0.956 11.048 -3.722 1.00 64.75 186 SER A N 1
ATOM 1485 C CA . SER A 1 186 ? 1.566 10.248 -4.779 1.00 64.75 186 SER A CA 1
ATOM 1486 C C . SER A 1 186 ? 2.074 11.151 -5.906 1.00 64.75 186 SER A C 1
ATOM 1488 O O . SER A 1 186 ? 1.322 11.677 -6.732 1.00 64.75 186 SER A O 1
ATOM 1490 N N . TYR A 1 187 ? 3.395 11.310 -5.963 1.00 61.22 187 TYR A N 1
ATOM 1491 C CA . TYR A 1 187 ? 4.075 12.026 -7.046 1.00 61.22 187 TYR A CA 1
ATOM 1492 C C . TYR A 1 187 ? 4.131 11.220 -8.354 1.00 61.22 187 TYR A C 1
ATOM 1494 O O . TYR A 1 187 ? 4.402 11.790 -9.406 1.00 61.22 187 TYR A O 1
ATOM 1502 N N . PHE A 1 188 ? 3.826 9.919 -8.318 1.00 56.66 188 PHE A N 1
ATOM 1503 C CA . PHE A 1 188 ? 3.773 9.065 -9.509 1.00 56.66 188 PHE A CA 1
ATOM 1504 C C . PHE A 1 188 ? 2.711 9.554 -10.512 1.00 56.66 188 PHE A C 1
ATOM 1506 O O . PHE A 1 188 ? 2.963 9.659 -11.711 1.00 56.66 188 PHE A O 1
ATOM 1513 N N . SER A 1 189 ? 1.553 9.970 -9.998 1.00 52.38 189 SER A N 1
ATOM 1514 C CA . SER A 1 189 ? 0.430 10.539 -10.756 1.00 52.38 189 SER A CA 1
ATOM 1515 C C . SER A 1 189 ? 0.731 11.890 -11.419 1.00 52.38 189 SER A C 1
ATOM 1517 O O . SER A 1 189 ? 0.050 12.247 -12.373 1.00 52.38 189 SER A O 1
ATOM 1519 N N . LEU A 1 190 ? 1.751 12.634 -10.972 1.00 53.41 190 LEU A N 1
ATOM 1520 C CA . LEU A 1 190 ? 2.155 13.896 -11.617 1.00 53.41 190 LEU A CA 1
ATOM 1521 C C . LEU A 1 190 ? 2.888 13.672 -12.947 1.00 53.41 190 LEU A C 1
ATOM 1523 O O . LEU A 1 190 ? 2.810 14.525 -13.824 1.00 53.41 190 LEU A O 1
ATOM 1527 N N . PHE A 1 191 ? 3.584 12.541 -13.098 1.00 50.06 191 PHE A N 1
ATOM 1528 C CA . PHE A 1 191 ? 4.389 12.237 -14.288 1.00 50.06 191 PHE A CA 1
ATOM 1529 C C . PHE A 1 191 ? 3.746 11.192 -15.208 1.00 50.06 191 PHE A C 1
ATOM 1531 O O . PHE A 1 191 ? 3.961 11.239 -16.415 1.00 50.06 191 PHE A O 1
ATOM 1538 N N . PHE A 1 192 ? 2.941 10.278 -14.657 1.00 52.19 192 PHE A N 1
ATOM 1539 C CA . PHE A 1 192 ? 2.332 9.164 -15.399 1.00 52.19 192 PHE A CA 1
ATOM 1540 C C . PHE A 1 192 ? 0.810 9.042 -15.196 1.00 52.19 192 PHE A C 1
ATOM 1542 O O . PHE A 1 192 ? 0.211 8.046 -15.599 1.00 52.19 192 PHE A O 1
ATOM 1549 N N . GLY A 1 193 ? 0.167 10.018 -14.545 1.00 47.47 193 GLY A N 1
ATOM 1550 C CA . GLY A 1 193 ? -1.260 9.960 -14.226 1.00 47.47 193 GLY A CA 1
ATOM 1551 C C . GLY A 1 193 ? -2.167 10.187 -15.435 1.00 47.47 193 GLY A C 1
ATOM 1552 O O . GLY A 1 193 ? -1.965 11.106 -16.229 1.00 47.47 193 GLY A O 1
ATOM 1553 N N . ALA A 1 194 ? -3.217 9.371 -15.540 1.00 50.22 194 ALA A N 1
ATOM 1554 C CA . ALA A 1 194 ? -4.338 9.642 -16.429 1.00 50.22 194 ALA A CA 1
ATOM 1555 C C . ALA A 1 194 ? -5.083 10.919 -15.989 1.00 50.22 194 ALA A C 1
ATOM 1557 O O . ALA A 1 194 ? -5.133 11.267 -14.806 1.00 50.22 194 ALA A O 1
ATOM 1558 N N . ARG A 1 195 ? -5.680 11.624 -16.955 1.00 41.34 195 ARG A N 1
ATOM 1559 C CA . ARG A 1 195 ? -6.423 12.874 -16.736 1.00 41.34 195 ARG A CA 1
ATOM 1560 C C . ARG A 1 195 ? -7.549 12.642 -15.710 1.00 41.34 195 ARG A C 1
ATOM 1562 O O . ARG A 1 195 ? -8.432 11.832 -15.963 1.00 41.34 195 ARG A O 1
ATOM 1569 N N . GLY A 1 196 ? -7.516 13.351 -14.577 1.00 45.84 196 GLY A N 1
ATOM 1570 C CA . GLY A 1 196 ? -8.534 13.264 -13.516 1.00 45.84 196 GLY A CA 1
ATOM 1571 C C . GLY A 1 196 ? -8.142 12.460 -12.269 1.00 45.84 196 GLY A C 1
ATOM 1572 O O . GLY A 1 196 ? -8.935 12.390 -11.338 1.00 45.84 196 GLY A O 1
ATOM 1573 N N . VAL A 1 197 ? -6.933 11.892 -12.212 1.00 51.94 197 VAL A N 1
ATOM 1574 C CA . VAL A 1 197 ? -6.420 11.216 -11.008 1.00 51.94 197 VAL A CA 1
ATOM 1575 C C . VAL A 1 197 ? -5.650 12.219 -10.145 1.00 51.94 197 VAL A C 1
ATOM 1577 O O . VAL A 1 197 ? -4.531 12.615 -10.479 1.00 51.94 197 VAL A O 1
ATOM 1580 N N . THR A 1 198 ? -6.238 12.651 -9.028 1.00 53.31 198 THR A N 1
ATOM 1581 C CA . THR A 1 198 ? -5.530 13.429 -8.006 1.00 53.31 198 THR A CA 1
ATOM 1582 C C . THR A 1 198 ? -4.573 12.497 -7.279 1.00 53.31 198 THR A C 1
ATOM 1584 O O . THR A 1 198 ? -4.991 11.513 -6.687 1.00 53.31 198 THR A O 1
ATOM 1587 N N . GLY A 1 199 ? -3.271 12.786 -7.310 1.00 60.03 199 GLY A N 1
ATOM 1588 C CA . GLY A 1 199 ? -2.250 12.010 -6.600 1.00 60.03 199 GLY A CA 1
ATOM 1589 C C . GLY A 1 199 ? -2.302 12.171 -5.085 1.00 60.03 199 GLY A C 1
ATOM 1590 O O . GLY A 1 199 ? -1.261 12.350 -4.472 1.00 60.03 199 GLY A O 1
ATOM 1591 N N . LEU A 1 200 ? -3.487 12.219 -4.496 1.00 70.62 200 LEU A N 1
ATOM 1592 C CA . LEU A 1 200 ? -3.740 12.477 -3.092 1.00 70.62 200 LEU A CA 1
ATOM 1593 C C . LEU A 1 200 ? -4.541 11.299 -2.559 1.00 70.62 200 LEU A C 1
ATOM 1595 O O . LEU A 1 200 ? -5.511 10.890 -3.189 1.00 70.62 200 LEU A O 1
ATOM 1599 N N . TYR A 1 201 ? -4.102 10.734 -1.445 1.00 76.62 201 TYR A N 1
ATOM 1600 C CA . TYR A 1 201 ? -4.837 9.689 -0.747 1.00 76.62 201 TYR A CA 1
ATOM 1601 C C . TYR A 1 201 ? -4.764 9.930 0.748 1.00 76.62 201 TYR A C 1
ATOM 1603 O O . TYR A 1 201 ? -3.807 10.526 1.242 1.00 76.62 201 TYR A O 1
ATOM 1611 N N . TRP A 1 202 ? -5.773 9.450 1.457 1.00 83.06 202 TRP A N 1
ATOM 1612 C CA . TRP A 1 202 ? -5.887 9.611 2.892 1.00 83.06 202 TRP A CA 1
ATOM 1613 C C . TRP A 1 202 ? -5.718 8.262 3.578 1.00 83.06 202 TRP A C 1
ATOM 1615 O O . TRP A 1 202 ? -6.165 7.221 3.087 1.00 83.06 202 TRP A O 1
ATOM 1625 N N . SER A 1 203 ? -5.048 8.263 4.721 1.00 86.69 203 SER A N 1
ATOM 1626 C CA . SER A 1 203 ? -4.983 7.084 5.577 1.00 86.69 203 SER A CA 1
ATOM 1627 C C . SER A 1 203 ? -5.023 7.483 7.036 1.00 86.69 203 SER A C 1
ATOM 1629 O O . SER A 1 203 ? -4.419 8.482 7.422 1.00 86.69 203 SER A O 1
ATOM 1631 N N . CYS A 1 204 ? -5.684 6.664 7.835 1.00 88.69 204 CYS A N 1
ATOM 1632 C CA . CYS A 1 204 ? -5.761 6.827 9.271 1.00 88.69 204 CYS A CA 1
ATOM 1633 C C . CYS A 1 204 ? -4.488 6.292 9.921 1.00 88.69 204 CYS A C 1
ATOM 1635 O O . CYS A 1 204 ? -4.189 5.098 9.834 1.00 88.69 204 CYS A O 1
ATOM 1637 N N . GLN A 1 205 ? -3.736 7.173 10.568 1.00 85.00 205 GLN A N 1
ATOM 1638 C CA . GLN A 1 205 ? -2.535 6.810 11.306 1.00 85.00 205 GLN A CA 1
ATOM 1639 C C . GLN A 1 205 ? -2.862 6.676 12.790 1.00 85.00 205 GLN A C 1
ATOM 1641 O O . GLN A 1 205 ? -3.503 7.549 13.369 1.00 85.00 205 GLN A O 1
ATOM 1646 N N . PHE A 1 206 ? -2.423 5.580 13.408 1.00 84.38 206 PHE A N 1
ATOM 1647 C CA . PHE A 1 206 ? -2.580 5.388 14.846 1.00 84.38 206 PHE A CA 1
ATOM 1648 C C . PHE A 1 206 ? -1.667 6.322 15.633 1.00 84.38 206 PHE A C 1
ATOM 1650 O O . PHE A 1 206 ? 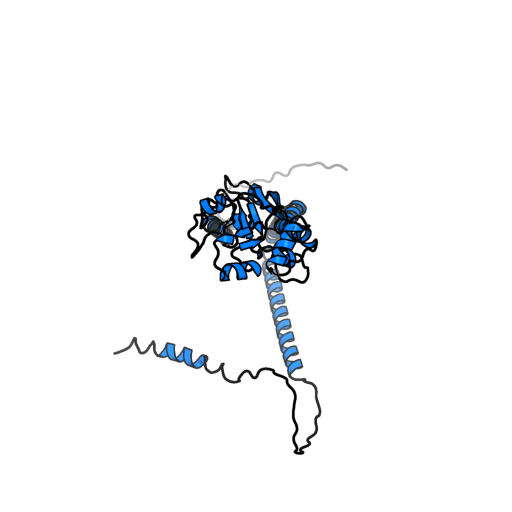-0.481 6.453 15.326 1.00 84.38 206 PHE A O 1
ATOM 1657 N N . ILE A 1 207 ? -2.203 6.883 16.710 1.00 80.00 207 ILE A N 1
ATOM 1658 C CA . ILE A 1 207 ? -1.417 7.539 17.750 1.00 80.00 207 ILE A CA 1
ATOM 1659 C C . ILE A 1 207 ? -0.864 6.443 18.672 1.00 80.00 207 ILE A C 1
ATOM 1661 O O . ILE A 1 207 ? -1.572 5.506 19.037 1.00 80.00 207 ILE A O 1
ATOM 1665 N N . ALA A 1 208 ? 0.404 6.553 19.074 1.00 68.12 208 ALA A N 1
ATOM 1666 C CA . ALA A 1 208 ? 1.150 5.504 19.782 1.00 68.12 208 ALA A CA 1
ATOM 1667 C C . ALA A 1 208 ? 0.634 5.132 21.195 1.00 68.12 208 ALA A C 1
ATOM 1669 O O . ALA A 1 208 ? 1.316 4.408 21.915 1.00 68.12 208 ALA A O 1
ATOM 1670 N N . ARG A 1 209 ? -0.534 5.625 21.624 1.00 79.50 209 ARG A N 1
ATOM 1671 C CA . ARG A 1 209 ? -1.087 5.401 22.963 1.00 79.50 209 ARG A CA 1
ATOM 1672 C C . ARG A 1 209 ? -2.505 4.844 22.878 1.00 79.50 209 ARG A C 1
ATOM 1674 O O . ARG A 1 209 ? -3.392 5.510 22.354 1.00 79.50 209 ARG A O 1
ATOM 1681 N N . ALA A 1 210 ? -2.715 3.654 23.435 1.00 83.69 210 ALA A N 1
ATOM 1682 C CA . ALA A 1 210 ? -4.043 3.068 23.585 1.00 83.69 210 ALA A CA 1
ATOM 1683 C C . ALA A 1 210 ? -4.903 3.889 24.561 1.00 83.69 210 ALA A C 1
ATOM 1685 O O . ALA A 1 210 ? -4.396 4.447 25.541 1.00 83.69 210 ALA A O 1
ATOM 1686 N N . SER A 1 211 ? -6.213 3.950 24.313 1.00 84.69 211 SER A N 1
ATOM 1687 C CA . SER A 1 211 ? -7.143 4.546 25.271 1.00 84.69 211 SER A CA 1
ATOM 1688 C C . SER A 1 211 ? -7.338 3.590 26.457 1.00 84.69 211 SER A C 1
ATOM 1690 O O . SER A 1 211 ? -7.687 2.421 26.286 1.00 84.69 211 SER A O 1
ATOM 1692 N N . ASN A 1 212 ? -7.127 4.084 27.681 1.00 89.12 212 ASN A N 1
ATOM 1693 C CA . ASN A 1 212 ? -7.252 3.259 28.888 1.00 89.12 212 ASN A CA 1
ATOM 1694 C C . ASN A 1 212 ? -8.678 2.722 29.079 1.00 89.12 212 ASN A C 1
ATOM 1696 O O . ASN A 1 212 ? -8.858 1.649 29.653 1.00 89.12 212 ASN A O 1
ATOM 1700 N N . VAL A 1 213 ? -9.689 3.474 28.637 1.00 89.06 213 VAL A N 1
ATOM 1701 C CA . VAL A 1 213 ? -11.091 3.093 28.816 1.00 89.06 213 VAL A CA 1
ATOM 1702 C C . VAL A 1 213 ? -11.476 1.990 27.839 1.00 89.06 213 VAL A C 1
ATOM 1704 O O . VAL A 1 213 ? -11.956 0.944 28.278 1.00 89.06 213 VAL A O 1
ATOM 1707 N N . SER A 1 214 ? -11.201 2.164 26.543 1.00 90.69 214 SER A N 1
ATOM 1708 C CA . SER A 1 214 ? -11.488 1.134 25.534 1.00 90.69 214 SER A CA 1
ATOM 1709 C C . SER A 1 214 ? -10.717 -0.161 25.809 1.00 90.69 214 SER A C 1
ATOM 1711 O O . SER A 1 214 ? -11.286 -1.248 25.718 1.00 90.69 214 SER A O 1
ATOM 1713 N N . LEU A 1 215 ? -9.459 -0.064 26.252 1.00 90.00 215 LEU A N 1
ATOM 1714 C CA . LEU A 1 215 ? -8.651 -1.227 26.615 1.00 90.00 215 LEU A CA 1
ATOM 1715 C C . LEU A 1 215 ? -9.225 -2.000 27.815 1.00 90.00 215 LEU A C 1
ATOM 1717 O O . LEU A 1 215 ? -9.269 -3.229 27.786 1.00 90.00 215 LEU A O 1
ATOM 1721 N N . ARG A 1 216 ? -9.696 -1.305 28.860 1.00 90.25 216 ARG A N 1
ATOM 1722 C CA . ARG A 1 216 ? -10.335 -1.957 30.018 1.00 90.25 216 ARG A CA 1
ATOM 1723 C C . ARG A 1 216 ? -11.609 -2.690 29.614 1.00 90.25 216 ARG A C 1
ATOM 1725 O O . ARG A 1 216 ? -11.781 -3.840 30.005 1.00 90.25 216 ARG A O 1
ATOM 1732 N N . HIS A 1 217 ? -12.464 -2.058 28.810 1.00 91.94 217 HIS A N 1
ATOM 1733 C CA . HIS A 1 217 ? -13.684 -2.693 28.303 1.00 91.94 217 HIS A CA 1
ATOM 1734 C C . HIS A 1 217 ? -13.365 -3.917 27.434 1.00 91.94 217 HIS A C 1
ATOM 1736 O O . HIS A 1 217 ? -13.997 -4.963 27.574 1.00 91.94 217 HIS A O 1
ATOM 1742 N N . TRP A 1 218 ? -12.335 -3.828 26.592 1.00 91.62 218 TRP A N 1
ATOM 1743 C CA . TRP A 1 218 ? -11.852 -4.953 25.791 1.00 91.62 218 TRP A CA 1
ATOM 1744 C C . TRP A 1 218 ? -11.380 -6.135 26.652 1.00 91.62 218 TRP A C 1
ATOM 1746 O O . TRP A 1 218 ? -11.772 -7.279 26.412 1.00 91.62 218 TRP A O 1
ATOM 1756 N N . GLN A 1 219 ? -10.589 -5.864 27.694 1.00 91.50 219 GLN A N 1
ATOM 1757 C CA . GLN A 1 219 ? -10.119 -6.889 28.631 1.00 91.50 219 GLN A CA 1
ATOM 1758 C C . GLN A 1 219 ? -11.273 -7.513 29.427 1.00 91.50 219 GLN A C 1
ATOM 1760 O O . GLN A 1 219 ? -11.292 -8.726 29.628 1.00 91.50 219 GLN A O 1
ATOM 1765 N N . GLN A 1 220 ? -12.261 -6.713 29.835 1.00 92.88 220 GLN A N 1
ATOM 1766 C CA . GLN A 1 220 ? -13.460 -7.200 30.526 1.00 92.88 220 GLN A CA 1
ATOM 1767 C C . GLN A 1 220 ? -14.301 -8.141 29.656 1.00 92.88 220 GLN A C 1
ATOM 1769 O O . GLN A 1 220 ? -14.895 -9.081 30.179 1.00 92.88 220 GLN A O 1
ATOM 1774 N N . MET A 1 221 ? -14.312 -7.938 28.336 1.00 88.69 221 MET A N 1
ATOM 1775 C CA . MET A 1 221 ? -14.984 -8.829 27.385 1.00 88.69 221 MET A CA 1
ATOM 1776 C C . MET A 1 221 ? -14.178 -10.089 27.032 1.00 88.69 221 MET A C 1
ATOM 1778 O O . MET A 1 221 ? -14.624 -10.882 26.206 1.00 88.69 221 MET A O 1
ATOM 1782 N N . GLY A 1 222 ? -13.013 -10.308 27.654 1.00 90.44 222 GLY A N 1
ATOM 1783 C CA . GLY A 1 222 ? -12.173 -11.480 27.392 1.00 90.44 222 GLY A CA 1
ATOM 1784 C C . GLY A 1 222 ? -11.439 -11.418 26.051 1.00 90.44 222 GLY A C 1
ATOM 1785 O O . GLY A 1 222 ? -11.095 -12.458 25.489 1.00 90.44 222 GLY A O 1
ATOM 1786 N N . GLY A 1 223 ? -11.215 -10.213 25.523 1.00 89.12 223 GLY A N 1
ATOM 1787 C CA . GLY A 1 223 ? -10.470 -10.012 24.289 1.00 89.12 223 GLY A CA 1
ATOM 1788 C C . GLY A 1 223 ? -9.002 -10.435 24.403 1.00 89.12 223 GLY A C 1
ATOM 1789 O O . GLY A 1 223 ? -8.396 -10.401 25.477 1.00 89.12 223 GLY A O 1
ATOM 1790 N N . VAL A 1 224 ? -8.406 -10.838 23.280 1.00 89.81 224 VAL A N 1
ATOM 1791 C CA . VAL A 1 224 ? -6.986 -11.228 23.240 1.00 89.81 224 VAL A CA 1
ATOM 1792 C C . VAL A 1 224 ? -6.064 -10.070 23.631 1.00 89.81 224 VAL A C 1
ATOM 1794 O O . VAL A 1 224 ? -6.372 -8.902 23.398 1.00 89.81 224 VAL A O 1
ATOM 1797 N N . ASN A 1 225 ? -4.894 -10.387 24.193 1.00 86.94 225 ASN A N 1
ATOM 1798 C CA . ASN A 1 225 ? -3.913 -9.369 24.569 1.00 86.94 225 ASN A CA 1
ATOM 1799 C C . ASN A 1 225 ? -3.428 -8.574 23.345 1.00 86.94 225 ASN A C 1
ATOM 1801 O O . ASN A 1 225 ? -3.015 -9.144 22.327 1.00 86.94 225 ASN A O 1
ATOM 1805 N N . ILE A 1 226 ? -3.456 -7.247 23.468 1.00 83.56 226 ILE A N 1
ATOM 1806 C CA . ILE A 1 226 ? -3.013 -6.304 22.440 1.00 83.56 226 ILE A CA 1
ATOM 1807 C C . ILE A 1 226 ? -1.690 -5.697 22.882 1.00 83.56 226 ILE A C 1
ATOM 1809 O O . ILE A 1 226 ? -1.526 -5.315 24.037 1.00 83.56 226 ILE A O 1
ATOM 1813 N N . LYS A 1 227 ? -0.720 -5.655 21.968 1.00 79.12 227 LYS A N 1
ATOM 1814 C CA . LYS A 1 227 ? 0.606 -5.100 22.257 1.00 79.12 227 LYS A CA 1
ATOM 1815 C C . LYS A 1 227 ? 0.562 -3.578 22.106 1.00 79.12 227 LYS A C 1
ATOM 1817 O O . LYS A 1 227 ? 0.279 -3.078 21.024 1.00 79.12 227 LYS A O 1
ATOM 1822 N N . GLU A 1 228 ? 0.842 -2.865 23.194 1.00 71.19 228 GLU A N 1
ATOM 1823 C CA . GLU A 1 228 ? 0.731 -1.398 23.296 1.00 71.19 228 GLU A CA 1
ATOM 1824 C C . GLU A 1 228 ? 2.025 -0.641 22.946 1.00 71.19 228 GLU A C 1
ATOM 1826 O O . GLU A 1 228 ? 2.054 0.586 22.979 1.00 71.19 228 GLU A O 1
ATOM 1831 N N . ASP A 1 229 ? 3.110 -1.348 22.621 1.00 64.31 229 ASP A N 1
ATOM 1832 C CA . ASP A 1 229 ? 4.427 -0.737 22.441 1.00 64.31 229 ASP A CA 1
ATOM 1833 C C . ASP A 1 229 ? 4.495 0.217 21.228 1.00 64.31 229 ASP A C 1
ATOM 1835 O O . ASP A 1 229 ? 3.980 -0.058 20.141 1.00 64.31 229 ASP A O 1
ATOM 1839 N N . ILE A 1 230 ? 5.240 1.318 21.413 1.00 55.84 230 ILE A N 1
ATOM 1840 C CA . ILE A 1 230 ? 5.397 2.533 20.570 1.00 55.84 230 ILE A CA 1
ATOM 1841 C C . ILE A 1 230 ? 5.931 2.259 19.137 1.00 55.84 230 ILE A C 1
ATOM 1843 O O . ILE A 1 230 ? 6.184 3.163 18.342 1.00 55.84 230 ILE A O 1
ATOM 1847 N N . ILE A 1 231 ? 6.082 0.996 18.741 1.00 58.06 231 ILE A N 1
ATOM 1848 C CA . ILE A 1 231 ? 6.611 0.588 17.432 1.00 58.06 231 ILE A CA 1
ATOM 1849 C C . ILE A 1 231 ? 5.594 0.846 16.298 1.00 58.06 231 ILE A C 1
ATOM 1851 O O . ILE A 1 231 ? 5.979 0.927 15.130 1.00 58.06 231 ILE A O 1
ATOM 1855 N N . ILE A 1 232 ? 4.312 1.050 16.626 1.00 61.25 232 ILE A N 1
ATOM 1856 C CA . ILE A 1 232 ? 3.236 1.282 15.649 1.00 61.25 232 ILE A CA 1
ATOM 1857 C C . ILE A 1 232 ? 3.516 2.530 14.795 1.00 61.25 232 ILE A C 1
ATOM 1859 O O . ILE A 1 232 ? 3.490 2.433 13.567 1.00 61.25 232 ILE A O 1
ATOM 1863 N N . ASP A 1 233 ? 3.894 3.658 15.404 1.00 57.34 233 ASP A N 1
ATOM 1864 C CA . ASP A 1 233 ? 4.156 4.899 14.660 1.00 57.34 233 ASP A CA 1
ATOM 1865 C C . ASP A 1 233 ? 5.363 4.767 13.720 1.00 57.34 233 ASP A C 1
ATOM 1867 O O . ASP A 1 233 ? 5.297 5.144 12.547 1.00 57.34 233 ASP A O 1
ATOM 1871 N N . LYS A 1 234 ? 6.442 4.129 14.196 1.00 59.94 234 LYS A N 1
ATOM 1872 C CA . LYS A 1 234 ? 7.642 3.899 13.386 1.00 59.94 234 LYS A CA 1
ATOM 1873 C C . LYS A 1 234 ? 7.357 2.969 12.210 1.00 59.94 234 LYS A C 1
ATOM 1875 O O . LYS A 1 234 ? 7.826 3.241 11.113 1.00 59.94 234 LYS A O 1
ATOM 1880 N N . SER A 1 235 ? 6.574 1.911 12.416 1.00 62.19 235 SER A N 1
ATOM 1881 C CA . SER A 1 235 ? 6.239 0.936 11.370 1.00 62.19 235 SER A CA 1
ATOM 1882 C C . SER A 1 235 ? 5.345 1.515 10.271 1.00 62.19 235 SER A C 1
ATOM 1884 O O . SER A 1 235 ? 5.581 1.261 9.090 1.00 62.19 235 SER A O 1
ATOM 1886 N N . ILE A 1 236 ? 4.368 2.352 10.634 1.00 61.00 236 ILE A N 1
ATOM 1887 C CA . ILE A 1 236 ? 3.476 3.022 9.681 1.00 61.00 236 ILE A CA 1
ATOM 1888 C C . ILE A 1 236 ? 4.254 4.085 8.910 1.00 61.00 236 ILE A C 1
ATOM 1890 O O . ILE A 1 236 ? 4.227 4.082 7.676 1.00 61.00 236 ILE A O 1
ATOM 1894 N N . HIS A 1 237 ? 5.030 4.923 9.605 1.00 62.50 237 HIS A N 1
ATOM 1895 C CA . HIS A 1 237 ? 5.927 5.874 8.953 1.00 62.50 237 HIS A CA 1
ATOM 1896 C C . HIS A 1 237 ? 6.927 5.167 8.035 1.00 62.50 237 HIS A C 1
ATOM 1898 O O . HIS A 1 237 ? 7.158 5.630 6.923 1.00 62.50 237 HIS A O 1
ATOM 1904 N N . GLU A 1 238 ? 7.518 4.049 8.452 1.00 61.22 238 GLU A N 1
ATOM 1905 C CA . GLU A 1 238 ? 8.493 3.294 7.664 1.00 61.22 238 GLU A CA 1
ATOM 1906 C C . GLU A 1 238 ? 7.845 2.545 6.495 1.00 61.22 238 GLU A C 1
ATOM 1908 O O . GLU A 1 238 ? 8.458 2.432 5.439 1.00 61.22 238 GLU A O 1
ATOM 1913 N N . TYR A 1 239 ? 6.592 2.106 6.598 1.00 58.78 239 TYR A N 1
ATOM 1914 C CA . TYR A 1 239 ? 5.857 1.511 5.483 1.00 58.78 239 TYR A CA 1
ATOM 1915 C C . TYR A 1 239 ? 5.424 2.549 4.443 1.00 58.78 239 TYR A C 1
ATOM 1917 O O . TYR A 1 239 ? 5.663 2.372 3.246 1.00 58.78 239 TYR A O 1
ATOM 1925 N N . ILE A 1 240 ? 4.831 3.655 4.891 1.00 63.47 240 ILE A N 1
ATOM 1926 C CA . ILE A 1 240 ? 4.393 4.735 4.003 1.00 63.47 240 ILE A CA 1
ATOM 1927 C C . ILE A 1 240 ? 5.608 5.414 3.364 1.00 63.47 240 ILE A C 1
ATOM 1929 O O . ILE A 1 240 ? 5.627 5.711 2.158 1.00 63.47 240 ILE A O 1
ATOM 1933 N N . ASN A 1 241 ? 6.684 5.568 4.141 1.00 57.16 241 ASN A N 1
ATOM 1934 C CA . ASN A 1 241 ? 7.963 5.937 3.576 1.00 57.16 241 ASN A CA 1
ATOM 1935 C C . ASN A 1 241 ? 8.484 4.836 2.667 1.00 57.16 241 ASN A C 1
ATOM 1937 O O . ASN A 1 241 ? 8.783 5.193 1.561 1.00 57.16 241 ASN A O 1
ATOM 1941 N N . SER A 1 242 ? 8.547 3.545 2.988 1.00 54.91 242 SER A N 1
ATOM 1942 C CA . SER A 1 242 ? 9.167 2.523 2.113 1.00 54.91 242 SER A CA 1
ATOM 1943 C C . SER A 1 242 ? 8.495 2.371 0.745 1.00 54.91 242 SER A C 1
ATOM 1945 O O . SER A 1 242 ? 9.204 2.351 -0.264 1.00 54.91 242 SER A O 1
ATOM 1947 N N . GLN A 1 243 ? 7.160 2.368 0.677 1.00 52.91 243 GLN A N 1
ATOM 1948 C CA . GLN A 1 243 ? 6.413 2.354 -0.590 1.00 52.91 243 GLN A CA 1
ATOM 1949 C C . GLN A 1 243 ? 6.760 3.573 -1.457 1.00 52.91 243 GLN A C 1
ATOM 1951 O O . GLN A 1 243 ? 6.987 3.453 -2.662 1.00 52.91 243 GLN A O 1
ATOM 1956 N N . SER A 1 244 ? 6.898 4.748 -0.834 1.00 50.34 244 SER A N 1
ATOM 1957 C CA . SER A 1 244 ? 7.305 5.966 -1.532 1.00 50.34 244 SER A CA 1
ATOM 1958 C C . SER A 1 244 ? 8.820 6.171 -1.593 1.00 50.34 244 SER A C 1
ATOM 1960 O O . SER A 1 244 ? 9.263 6.958 -2.406 1.00 50.34 244 SER A O 1
ATOM 1962 N N . ALA A 1 245 ? 9.632 5.476 -0.804 1.00 46.03 245 ALA A N 1
ATOM 1963 C CA . ALA A 1 245 ? 11.062 5.695 -0.606 1.00 46.03 245 ALA A CA 1
ATOM 1964 C C . ALA A 1 245 ? 11.857 4.792 -1.513 1.00 46.03 245 ALA A C 1
ATOM 1966 O O . ALA A 1 245 ? 12.912 5.213 -1.943 1.00 46.03 245 ALA A O 1
ATOM 1967 N N . VAL A 1 246 ? 11.369 3.606 -1.871 1.00 53.16 246 VAL A N 1
ATOM 1968 C CA . VAL A 1 246 ? 11.972 2.845 -2.969 1.00 53.16 246 VAL A CA 1
ATOM 1969 C C . VAL A 1 246 ? 11.800 3.638 -4.265 1.00 53.16 246 VAL A C 1
ATOM 1971 O O . VAL A 1 246 ? 12.786 3.947 -4.925 1.00 53.16 246 VAL A O 1
ATOM 1974 N N . LEU A 1 247 ? 10.580 4.098 -4.563 1.00 52.62 247 LEU A N 1
ATOM 1975 C CA . LEU A 1 247 ? 10.322 4.941 -5.732 1.00 52.62 247 LEU A CA 1
ATOM 1976 C C . LEU A 1 247 ? 11.024 6.309 -5.637 1.00 52.62 247 LEU A C 1
ATOM 1978 O O . LEU A 1 247 ? 11.629 6.728 -6.611 1.00 52.62 247 LEU A O 1
ATOM 1982 N N . LYS A 1 248 ? 11.008 7.003 -4.488 1.00 45.91 248 LYS A N 1
ATOM 1983 C CA . LYS A 1 248 ? 11.731 8.277 -4.290 1.00 45.91 248 LYS A CA 1
ATOM 1984 C C . LYS A 1 248 ? 13.240 8.079 -4.316 1.00 45.91 248 LYS A C 1
ATOM 1986 O O . LYS A 1 248 ? 13.902 8.978 -4.796 1.00 45.91 248 LYS A O 1
ATOM 1991 N N . ARG A 1 249 ? 13.796 6.960 -3.839 1.00 52.78 249 ARG A N 1
ATOM 1992 C CA . ARG A 1 249 ? 15.234 6.654 -3.953 1.00 52.78 249 ARG A CA 1
ATOM 1993 C C . ARG A 1 249 ? 15.584 6.394 -5.406 1.00 52.78 249 ARG A C 1
ATOM 1995 O O . ARG A 1 249 ? 16.460 7.072 -5.903 1.00 52.78 249 ARG A O 1
ATOM 2002 N N . TYR A 1 250 ? 14.816 5.580 -6.132 1.00 57.69 250 TYR A N 1
ATOM 2003 C CA . TYR A 1 250 ? 15.021 5.410 -7.574 1.00 57.69 250 TYR A CA 1
ATOM 2004 C C . TYR A 1 250 ? 14.854 6.719 -8.353 1.00 57.69 250 TYR A C 1
ATOM 2006 O O . TYR A 1 250 ? 15.664 7.011 -9.220 1.00 57.69 250 TYR A O 1
ATOM 2014 N N . MET A 1 251 ? 13.851 7.540 -8.042 1.00 59.12 251 MET A N 1
ATOM 2015 C CA . MET A 1 251 ? 13.608 8.814 -8.729 1.00 59.12 251 MET A CA 1
ATOM 2016 C C . MET A 1 251 ? 14.610 9.902 -8.319 1.00 59.12 251 MET A C 1
ATOM 2018 O O . MET A 1 251 ? 15.002 10.706 -9.159 1.00 59.12 251 MET A O 1
ATOM 2022 N N . ALA A 1 252 ? 15.070 9.923 -7.067 1.00 56.34 252 ALA A N 1
ATOM 2023 C CA . ALA A 1 252 ? 16.150 10.797 -6.611 1.00 56.34 252 ALA A CA 1
ATOM 2024 C C . ALA A 1 252 ? 17.500 10.357 -7.190 1.00 56.34 252 ALA A C 1
ATOM 2026 O O . ALA A 1 252 ? 18.290 11.210 -7.584 1.00 56.34 252 ALA A O 1
ATOM 2027 N N . ASP A 1 253 ? 17.734 9.051 -7.315 1.00 59.31 253 ASP A N 1
ATOM 2028 C CA . ASP A 1 253 ? 18.913 8.481 -7.963 1.00 59.31 253 ASP A CA 1
ATOM 2029 C C . ASP A 1 253 ? 18.886 8.760 -9.470 1.00 59.31 253 ASP A C 1
ATOM 2031 O O . ASP A 1 253 ? 19.900 9.171 -10.021 1.00 59.31 253 ASP A O 1
ATOM 2035 N N . ILE A 1 254 ? 17.731 8.656 -10.140 1.00 69.00 254 ILE A N 1
ATOM 2036 C CA . ILE A 1 254 ? 17.555 9.070 -11.544 1.00 69.00 254 ILE A CA 1
ATOM 2037 C C . ILE A 1 254 ? 17.751 10.584 -11.690 1.00 69.00 254 ILE A C 1
ATOM 2039 O O . ILE A 1 254 ? 18.426 11.020 -12.620 1.00 69.00 254 ILE A O 1
ATOM 2043 N N . GLY A 1 255 ? 17.218 11.390 -10.768 1.00 67.38 255 GLY A N 1
ATOM 2044 C CA . GLY A 1 255 ? 17.390 12.844 -10.771 1.00 67.38 255 GLY A CA 1
ATOM 2045 C C . GLY A 1 255 ? 18.848 13.270 -10.573 1.00 67.38 255 GLY A C 1
ATOM 2046 O O . GLY A 1 255 ? 19.333 14.169 -11.257 1.00 67.38 255 GLY A O 1
ATOM 2047 N N . LYS A 1 256 ? 19.582 12.587 -9.688 1.00 73.75 256 LYS A N 1
ATOM 2048 C CA . LYS A 1 256 ? 21.004 12.846 -9.423 1.00 73.75 256 LYS A CA 1
ATOM 2049 C C . LYS A 1 256 ? 21.917 12.285 -10.521 1.00 73.75 256 LYS A C 1
ATOM 2051 O O . LYS A 1 256 ? 22.912 12.920 -10.862 1.00 73.75 256 LYS A O 1
ATOM 2056 N N . SER A 1 257 ? 21.569 11.136 -11.100 1.00 75.31 257 SER A N 1
ATOM 2057 C CA . SER A 1 257 ? 22.354 10.446 -12.134 1.00 75.31 257 SER A CA 1
ATOM 2058 C C . SER A 1 257 ? 21.923 10.772 -13.564 1.00 75.31 257 SER A C 1
ATOM 2060 O O . SER A 1 257 ? 22.510 10.237 -14.504 1.00 75.31 257 SER A O 1
ATOM 2062 N N . TRP A 1 258 ? 20.969 11.684 -13.773 1.00 73.56 258 TRP A N 1
ATOM 2063 C CA . TRP A 1 258 ? 20.581 12.158 -15.107 1.00 73.56 258 TRP A CA 1
ATOM 2064 C C . TRP A 1 258 ? 21.774 12.625 -15.974 1.00 73.56 258 TRP A C 1
ATOM 2066 O O . TRP A 1 258 ? 21.796 12.270 -17.157 1.00 73.56 258 TRP A O 1
ATOM 2076 N N . PRO A 1 259 ? 22.836 13.282 -15.442 1.00 78.31 259 PRO A N 1
ATOM 2077 C CA . PRO A 1 259 ? 23.989 13.652 -16.257 1.00 78.31 259 PRO A CA 1
ATOM 2078 C C . PRO A 1 259 ? 24.805 12.412 -16.634 1.00 78.31 259 PRO A C 1
ATOM 2080 O O . PRO A 1 259 ? 25.319 12.327 -17.743 1.00 78.31 259 PRO A O 1
ATOM 2083 N N . VAL A 1 260 ? 24.880 11.415 -15.746 1.00 83.00 260 VAL A N 1
ATOM 2084 C CA . VAL A 1 260 ? 25.582 10.147 -15.989 1.00 83.00 260 VAL A CA 1
ATOM 2085 C C . VAL A 1 260 ? 24.865 9.329 -17.059 1.00 83.00 260 VAL A C 1
ATOM 2087 O O . VAL A 1 260 ? 25.527 8.755 -17.917 1.00 83.00 260 VAL A O 1
ATOM 2090 N N . LEU A 1 261 ? 23.530 9.315 -17.074 1.00 80.69 261 LEU A N 1
ATOM 2091 C CA . LEU A 1 261 ? 22.753 8.640 -18.118 1.00 80.69 261 LEU A CA 1
ATOM 2092 C C . LEU A 1 261 ? 22.926 9.309 -19.486 1.00 80.69 261 LEU A C 1
ATOM 2094 O O . LEU A 1 261 ? 23.116 8.616 -20.482 1.00 80.69 261 LEU A O 1
ATOM 2098 N N . ILE A 1 262 ? 22.932 10.643 -19.544 1.00 85.00 262 ILE A N 1
ATOM 2099 C CA . ILE A 1 262 ? 23.166 11.375 -20.799 1.00 85.00 262 ILE A CA 1
ATOM 2100 C C . ILE A 1 262 ? 24.605 11.170 -21.289 1.00 85.00 262 ILE A C 1
ATOM 2102 O O . ILE A 1 262 ? 24.829 10.915 -22.473 1.00 85.00 262 ILE A O 1
ATOM 2106 N N . VAL A 1 263 ? 25.589 11.233 -20.390 1.00 87.19 263 VAL A N 1
ATOM 2107 C CA . VAL A 1 263 ? 27.006 11.096 -20.747 1.00 87.19 263 VAL A CA 1
ATOM 2108 C C . VAL A 1 263 ? 27.353 9.650 -21.103 1.00 87.19 263 VAL A C 1
ATOM 2110 O O . VAL A 1 263 ? 27.898 9.410 -22.175 1.00 87.19 263 VAL A O 1
ATOM 2113 N N . CYS A 1 264 ? 27.016 8.682 -20.250 1.00 80.44 264 CYS A N 1
ATOM 2114 C CA . CYS A 1 264 ? 27.397 7.275 -20.408 1.00 80.44 264 CYS A CA 1
ATOM 2115 C C . CYS A 1 264 ? 26.452 6.494 -21.337 1.00 80.44 264 CYS A C 1
ATOM 2117 O O . CYS A 1 264 ? 26.894 5.592 -22.039 1.00 80.44 264 CYS A O 1
ATOM 2119 N N . GLY A 1 265 ? 25.163 6.843 -21.374 1.00 79.88 265 GLY A N 1
ATOM 2120 C CA . GLY A 1 265 ? 24.169 6.200 -22.242 1.00 79.88 265 GLY A CA 1
ATOM 2121 C C . GLY A 1 265 ? 23.970 6.891 -23.593 1.00 79.88 265 GLY A C 1
ATOM 2122 O O . GLY A 1 265 ? 23.589 6.236 -24.559 1.00 79.88 265 GLY A O 1
ATOM 2123 N N . GLY A 1 266 ? 24.240 8.197 -23.686 1.00 84.81 266 GLY A N 1
ATOM 2124 C CA . GLY A 1 266 ? 24.064 8.978 -24.913 1.00 84.81 266 GLY A CA 1
ATOM 2125 C C . GLY A 1 266 ? 25.384 9.327 -25.594 1.00 84.81 266 GLY A C 1
ATOM 2126 O O . GLY A 1 266 ? 25.703 8.813 -26.663 1.00 84.81 266 GLY A O 1
ATOM 2127 N N . ILE A 1 267 ? 26.167 10.212 -24.978 1.00 86.44 267 ILE A N 1
ATOM 2128 C CA . ILE A 1 267 ? 27.324 10.849 -25.626 1.00 86.44 267 ILE A CA 1
ATOM 2129 C C . ILE A 1 267 ? 28.464 9.852 -25.868 1.00 86.44 267 ILE A C 1
ATOM 2131 O O . ILE A 1 267 ? 29.001 9.781 -26.973 1.00 86.44 267 ILE A O 1
ATOM 2135 N N . LEU A 1 268 ? 28.829 9.070 -24.855 1.00 87.44 268 LEU A N 1
ATOM 2136 C CA . LEU A 1 268 ? 29.973 8.159 -24.899 1.00 87.44 268 LEU A CA 1
ATOM 2137 C C . LEU A 1 268 ? 29.764 6.999 -25.901 1.00 87.44 268 LEU A C 1
ATOM 2139 O O . LEU A 1 268 ? 30.674 6.748 -26.696 1.00 87.44 268 LEU A O 1
ATOM 2143 N N . PRO A 1 269 ? 28.577 6.364 -25.991 1.00 87.69 269 PRO A N 1
ATOM 2144 C CA . PRO A 1 269 ? 28.284 5.369 -27.023 1.00 87.69 269 PRO A CA 1
ATOM 2145 C C . PRO A 1 269 ? 28.206 5.968 -28.429 1.00 87.69 269 PRO A C 1
ATOM 2147 O O . PRO A 1 269 ? 28.685 5.347 -29.377 1.00 87.69 269 PRO A O 1
ATOM 2150 N N . LEU A 1 270 ? 27.658 7.180 -28.588 1.00 87.19 270 LEU A N 1
ATOM 2151 C CA . LEU A 1 270 ? 27.647 7.869 -29.884 1.00 87.19 270 LEU A CA 1
ATOM 2152 C C . LEU A 1 270 ? 29.069 8.193 -30.355 1.00 87.19 270 LEU A C 1
ATOM 2154 O O . LEU A 1 270 ? 29.395 7.988 -31.522 1.00 87.19 270 LEU A O 1
ATOM 2158 N N . PHE A 1 271 ? 29.936 8.634 -29.446 1.00 90.38 271 PHE A N 1
ATOM 2159 C CA . PHE A 1 271 ? 31.331 8.924 -29.755 1.00 90.38 271 PHE A CA 1
ATOM 2160 C C . PHE A 1 271 ? 32.124 7.655 -30.101 1.00 90.38 271 PHE A C 1
ATOM 2162 O O . PHE A 1 271 ? 32.814 7.618 -31.122 1.00 90.38 271 PHE A O 1
ATOM 2169 N N . LEU A 1 272 ? 31.963 6.584 -29.315 1.00 85.69 272 LEU A N 1
ATOM 2170 C CA . LEU A 1 272 ? 32.522 5.262 -29.626 1.00 85.69 272 LEU A CA 1
ATOM 2171 C C . LEU A 1 272 ? 32.019 4.732 -30.973 1.00 85.69 272 LEU A C 1
ATOM 2173 O O . LEU A 1 272 ? 32.807 4.181 -31.736 1.00 85.69 272 LEU A O 1
ATOM 2177 N N . SER A 1 273 ? 30.744 4.948 -31.303 1.00 86.75 273 SER A N 1
ATOM 2178 C CA . SER A 1 273 ? 30.161 4.578 -32.598 1.00 86.75 273 SER A CA 1
ATOM 2179 C C . SER A 1 273 ? 30.794 5.357 -33.758 1.00 86.75 273 SER A C 1
ATOM 2181 O O . SER A 1 273 ? 31.161 4.770 -34.777 1.00 86.75 273 SER A O 1
ATOM 2183 N N . VAL A 1 274 ? 31.027 6.664 -33.603 1.00 87.81 274 VAL A N 1
ATOM 2184 C CA . VAL A 1 274 ? 31.725 7.470 -34.622 1.00 87.81 274 VAL A CA 1
ATOM 2185 C C . VAL A 1 274 ? 33.169 6.996 -34.811 1.00 87.81 274 VAL A C 1
ATOM 2187 O O . VAL A 1 274 ? 33.603 6.808 -35.949 1.00 87.81 274 VAL A O 1
ATOM 2190 N N . ILE A 1 275 ? 33.902 6.742 -33.723 1.00 86.62 275 ILE A N 1
ATOM 2191 C CA . ILE A 1 275 ? 35.267 6.192 -33.784 1.00 86.62 275 ILE A CA 1
ATOM 2192 C C . ILE A 1 275 ? 35.270 4.829 -34.477 1.00 86.62 275 ILE A C 1
ATOM 2194 O O . ILE A 1 275 ? 36.105 4.574 -35.344 1.00 86.62 275 ILE A O 1
ATOM 2198 N N . TRP A 1 276 ? 34.310 3.971 -34.143 1.00 79.38 276 TRP A N 1
ATOM 2199 C CA . TRP A 1 276 ? 34.152 2.659 -34.755 1.00 79.38 276 TRP 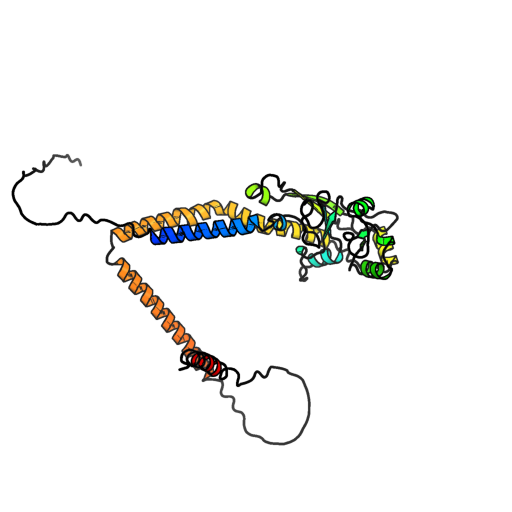A CA 1
ATOM 2200 C C . TRP A 1 276 ? 33.940 2.749 -36.271 1.00 79.38 276 TRP A C 1
ATOM 2202 O O . TRP A 1 276 ? 34.600 2.049 -37.044 1.00 79.38 276 TRP A O 1
ATOM 2212 N N . LEU A 1 277 ? 33.087 3.669 -36.725 1.00 80.50 277 LEU A N 1
ATOM 2213 C CA . LEU A 1 277 ? 32.854 3.912 -38.151 1.00 80.50 277 LEU A CA 1
ATOM 2214 C C . LEU A 1 277 ? 34.102 4.462 -38.865 1.00 80.50 277 LEU A C 1
ATOM 2216 O O . LEU A 1 277 ? 34.377 4.085 -40.010 1.00 80.50 277 LEU A O 1
ATOM 2220 N N . LEU A 1 278 ? 34.892 5.309 -38.199 1.00 80.75 278 LEU A N 1
ATOM 2221 C CA . LEU A 1 278 ? 36.173 5.802 -38.722 1.00 80.75 278 LEU A CA 1
ATOM 2222 C C . LEU A 1 278 ? 37.234 4.695 -38.805 1.00 80.75 278 LEU A C 1
ATOM 2224 O O . LEU A 1 278 ? 38.001 4.653 -39.773 1.00 80.75 278 LEU A O 1
ATOM 2228 N N . MET A 1 279 ? 37.248 3.784 -37.832 1.00 69.81 279 MET A N 1
ATOM 2229 C CA . MET A 1 279 ? 38.145 2.630 -37.795 1.00 69.81 279 MET A CA 1
ATOM 2230 C C . MET A 1 279 ? 37.838 1.651 -38.935 1.00 69.81 279 MET A C 1
ATOM 2232 O O . MET A 1 279 ? 38.754 1.243 -39.652 1.00 69.81 279 MET A O 1
ATOM 2236 N N . ILE A 1 280 ? 36.553 1.355 -39.183 1.00 75.62 280 ILE A N 1
ATOM 2237 C CA . ILE A 1 280 ? 36.127 0.551 -40.340 1.00 75.62 280 ILE A CA 1
ATOM 2238 C C . ILE A 1 280 ? 36.624 1.186 -41.640 1.00 75.62 280 ILE A C 1
ATOM 2240 O O . ILE A 1 280 ? 37.081 0.468 -42.520 1.00 75.62 280 ILE A O 1
ATOM 2244 N N . ARG A 1 281 ? 36.598 2.518 -41.773 1.00 73.38 281 ARG A N 1
ATOM 2245 C CA . ARG A 1 281 ? 37.043 3.198 -43.000 1.00 73.38 281 ARG A CA 1
ATOM 2246 C C . ARG A 1 281 ? 38.539 3.027 -43.295 1.00 73.38 281 ARG A C 1
ATOM 2248 O O . ARG A 1 281 ? 38.896 2.992 -44.469 1.00 73.38 281 ARG A O 1
ATOM 2255 N N . HIS A 1 282 ? 39.388 2.925 -42.274 1.00 73.38 282 HIS A N 1
ATOM 2256 C CA . HIS A 1 282 ? 40.842 2.820 -42.455 1.00 73.38 282 HIS A CA 1
ATOM 2257 C C . HIS A 1 282 ? 41.339 1.369 -42.538 1.00 73.38 282 HIS A C 1
ATOM 2259 O O . HIS A 1 282 ? 42.325 1.112 -43.222 1.00 73.38 282 HIS A O 1
ATOM 2265 N N . PHE A 1 283 ? 40.643 0.412 -41.910 1.00 66.19 283 PHE A N 1
ATOM 2266 C CA . PHE A 1 283 ? 41.114 -0.976 -41.781 1.00 66.19 283 PHE A CA 1
ATOM 2267 C C . PHE A 1 283 ? 40.031 -2.027 -42.089 1.00 66.19 283 PHE A C 1
ATOM 2269 O O . PHE A 1 283 ? 39.901 -3.024 -41.377 1.00 66.19 283 PHE A O 1
ATOM 2276 N N . VAL A 1 284 ? 39.272 -1.841 -43.180 1.00 64.94 284 VAL A N 1
ATOM 2277 C CA . VAL A 1 284 ? 38.190 -2.756 -43.622 1.00 64.94 284 VAL A CA 1
ATOM 2278 C C . VAL A 1 284 ? 38.649 -4.217 -43.709 1.00 64.94 284 VAL A C 1
ATOM 2280 O O . VAL A 1 284 ? 37.882 -5.121 -43.393 1.00 64.94 284 VAL A O 1
ATOM 2283 N N . ALA A 1 285 ? 39.887 -4.452 -44.155 1.00 65.31 285 ALA A N 1
ATOM 2284 C CA . ALA A 1 285 ? 40.390 -5.797 -44.408 1.00 65.31 285 ALA A CA 1
ATOM 2285 C C . ALA A 1 285 ? 40.894 -6.499 -43.141 1.00 65.31 285 ALA A C 1
ATOM 2287 O O . ALA A 1 285 ? 40.605 -7.671 -42.969 1.00 65.31 285 ALA A O 1
ATOM 2288 N N . ALA A 1 286 ? 41.611 -5.812 -42.246 1.00 72.00 286 ALA A N 1
ATOM 2289 C CA . ALA A 1 286 ? 42.217 -6.436 -41.063 1.00 72.00 286 ALA A CA 1
ATOM 2290 C C . ALA A 1 286 ? 41.208 -6.675 -39.927 1.00 72.00 286 ALA A C 1
ATOM 2292 O O . ALA A 1 286 ? 41.337 -7.624 -39.158 1.00 72.00 286 ALA A O 1
ATOM 2293 N N . MET A 1 287 ? 40.185 -5.826 -39.835 1.00 70.25 287 MET A N 1
ATOM 2294 C CA . MET A 1 287 ? 39.252 -5.806 -38.713 1.00 70.25 287 MET A CA 1
ATOM 2295 C C . MET A 1 287 ? 38.436 -7.110 -38.552 1.00 70.25 287 MET A C 1
ATOM 2297 O O . MET A 1 287 ? 38.427 -7.641 -37.439 1.00 70.25 287 MET A O 1
ATOM 2301 N N . PRO A 1 288 ? 37.829 -7.696 -39.609 1.00 79.19 288 PRO A N 1
ATOM 2302 C CA . PRO A 1 288 ? 37.108 -8.965 -39.490 1.00 79.19 288 PRO A CA 1
ATOM 2303 C C . PRO A 1 288 ? 38.016 -10.134 -39.100 1.00 79.19 288 PRO A C 1
ATOM 2305 O O . PRO A 1 288 ? 37.596 -11.013 -38.360 1.00 79.19 288 PRO A O 1
ATOM 2308 N N . TRP A 1 289 ? 39.271 -10.147 -39.559 1.00 81.69 289 TRP A N 1
ATOM 2309 C CA . TRP A 1 289 ? 40.216 -11.200 -39.180 1.00 81.69 289 TRP A CA 1
ATOM 2310 C C . TRP A 1 289 ? 40.604 -11.099 -37.708 1.00 81.69 289 TRP A C 1
ATOM 2312 O O . TRP A 1 289 ? 40.643 -12.118 -37.028 1.00 81.69 289 TRP A O 1
ATOM 2322 N N . VAL A 1 290 ? 40.813 -9.887 -37.186 1.00 81.75 290 VAL A N 1
ATOM 2323 C CA . VAL A 1 290 ? 41.114 -9.683 -35.761 1.00 81.75 290 VAL A CA 1
ATOM 2324 C C . VAL A 1 290 ? 39.936 -10.103 -34.878 1.00 81.75 290 VAL A C 1
ATOM 2326 O O . VAL A 1 290 ? 40.150 -10.790 -33.882 1.00 81.75 290 VAL A O 1
ATOM 2329 N N . THR A 1 291 ? 38.694 -9.759 -35.237 1.00 82.94 291 THR A N 1
ATOM 2330 C CA . THR A 1 291 ? 37.516 -10.158 -34.444 1.00 82.94 291 THR A CA 1
ATOM 2331 C C . THR A 1 291 ? 37.235 -11.654 -34.527 1.00 82.94 291 THR A C 1
ATOM 2333 O O . THR A 1 291 ? 36.910 -12.261 -33.509 1.00 82.94 291 THR A O 1
ATOM 2336 N N . VAL A 1 292 ? 37.415 -12.269 -35.700 1.00 87.06 292 VAL A N 1
ATOM 2337 C CA . VAL A 1 292 ? 37.298 -13.724 -35.873 1.00 87.06 292 VAL A CA 1
ATOM 2338 C C . VAL A 1 292 ? 38.363 -14.448 -35.056 1.00 87.06 292 VAL A C 1
ATOM 2340 O O . VAL A 1 292 ? 38.027 -15.393 -34.345 1.00 87.06 292 VAL A O 1
ATOM 2343 N N . VAL A 1 293 ? 39.622 -14.007 -35.105 1.00 91.31 293 VAL A N 1
ATOM 2344 C CA . VAL A 1 293 ? 40.708 -14.609 -34.316 1.00 91.31 293 VAL A CA 1
ATOM 2345 C C . VAL A 1 293 ? 40.434 -14.456 -32.823 1.00 91.31 293 VAL A C 1
ATOM 2347 O O . VAL A 1 293 ? 40.471 -15.448 -32.104 1.00 91.31 293 VAL A O 1
ATOM 2350 N N . LEU A 1 294 ? 40.082 -13.255 -32.358 1.00 87.56 294 LEU A N 1
ATOM 2351 C CA . LEU A 1 294 ? 39.794 -13.000 -30.945 1.00 87.56 294 LEU A CA 1
ATOM 2352 C C . LEU A 1 294 ? 38.608 -13.833 -30.437 1.00 87.56 294 LEU A C 1
ATOM 2354 O O . LEU A 1 294 ? 38.697 -14.442 -29.374 1.00 87.56 294 LEU A O 1
ATOM 2358 N N . PHE A 1 295 ? 37.519 -13.909 -31.202 1.00 90.31 295 PHE A N 1
ATOM 2359 C CA . PHE A 1 295 ? 36.347 -14.698 -30.825 1.00 90.31 295 PHE A CA 1
ATOM 2360 C C . PHE A 1 295 ? 36.650 -16.201 -30.795 1.00 90.31 295 PHE A C 1
ATOM 2362 O O . PHE A 1 295 ? 36.256 -16.884 -29.853 1.00 90.31 295 PHE A O 1
ATOM 2369 N N . ASN A 1 296 ? 37.392 -16.715 -31.780 1.00 90.44 296 ASN A N 1
ATOM 2370 C CA . ASN A 1 296 ? 37.801 -18.121 -31.788 1.00 90.44 296 ASN A CA 1
ATOM 2371 C C . ASN A 1 296 ? 38.753 -18.443 -30.633 1.00 90.44 296 ASN A C 1
ATOM 2373 O O . ASN A 1 296 ? 38.585 -19.477 -29.995 1.00 90.44 296 ASN A O 1
ATOM 2377 N N . VAL A 1 297 ? 39.702 -17.557 -30.315 1.00 94.00 297 VAL A N 1
ATOM 2378 C CA . VAL A 1 297 ? 40.590 -17.724 -29.155 1.00 94.00 297 VAL A CA 1
ATOM 2379 C C . VAL A 1 297 ? 39.779 -17.753 -27.864 1.00 94.00 297 VAL A C 1
ATOM 2381 O O . VAL A 1 297 ? 39.971 -18.664 -27.069 1.00 94.00 297 VAL A O 1
ATOM 2384 N N . LEU A 1 298 ? 38.826 -16.834 -27.679 1.00 90.12 298 LEU A N 1
ATOM 2385 C CA . LEU A 1 298 ? 37.956 -16.825 -26.498 1.00 90.12 298 LEU A CA 1
ATOM 2386 C C . LEU A 1 298 ? 37.113 -18.100 -26.389 1.00 90.12 298 LEU A C 1
ATOM 2388 O O . LEU A 1 298 ? 37.035 -18.682 -25.310 1.00 90.12 298 LEU A O 1
ATOM 2392 N N . MET A 1 299 ? 36.527 -18.570 -27.493 1.00 87.81 299 MET A N 1
ATOM 2393 C CA . MET A 1 299 ? 35.776 -19.829 -27.522 1.00 87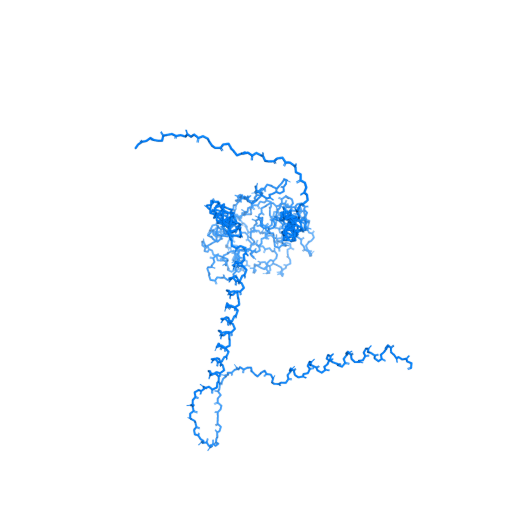.81 299 MET A CA 1
ATOM 2394 C C . MET A 1 299 ? 36.665 -21.018 -27.150 1.00 87.81 299 MET A C 1
ATOM 2396 O O . MET A 1 299 ? 36.287 -21.818 -26.297 1.00 87.81 299 MET A O 1
ATOM 2400 N N . VAL A 1 300 ? 37.868 -21.104 -27.724 1.00 93.44 300 VAL A N 1
ATOM 2401 C CA . VAL A 1 300 ? 38.838 -22.155 -27.397 1.00 93.44 300 VAL A CA 1
ATOM 2402 C C . VAL A 1 300 ? 39.252 -22.070 -25.926 1.00 93.44 300 VAL A C 1
ATOM 2404 O O . VAL A 1 300 ? 39.214 -23.083 -25.232 1.00 93.44 300 VAL A O 1
ATOM 2407 N N . SER A 1 301 ? 39.553 -20.879 -25.403 1.00 89.88 301 SER A N 1
ATOM 2408 C CA . SER A 1 301 ? 39.877 -20.679 -23.987 1.00 89.88 301 SER A CA 1
ATOM 2409 C C . SER A 1 301 ? 38.748 -21.142 -23.070 1.00 89.88 301 SER A C 1
ATOM 2411 O O . SER A 1 301 ? 39.011 -21.872 -22.120 1.00 89.88 301 SER A O 1
ATOM 2413 N N . VAL A 1 302 ? 37.493 -20.793 -23.370 1.00 91.19 302 VAL A N 1
ATOM 2414 C CA . VAL A 1 302 ? 36.332 -21.244 -22.586 1.00 91.19 302 VAL A CA 1
ATOM 2415 C C . VAL A 1 302 ? 36.178 -22.762 -22.655 1.00 91.19 302 VAL A C 1
ATOM 2417 O O . VAL A 1 302 ? 35.942 -23.384 -21.624 1.00 91.19 302 VAL A O 1
ATOM 2420 N N . THR A 1 303 ? 36.364 -23.377 -23.826 1.00 87.69 303 THR A N 1
ATOM 2421 C CA . THR A 1 303 ? 36.287 -24.843 -23.952 1.00 87.69 303 THR A CA 1
ATOM 2422 C C . THR A 1 303 ? 37.406 -25.557 -23.198 1.00 87.69 303 THR A C 1
ATOM 2424 O O . THR A 1 303 ? 37.134 -26.548 -22.531 1.00 87.69 303 THR A O 1
ATOM 2427 N N . ILE A 1 304 ? 38.639 -25.043 -23.228 1.00 88.38 304 ILE A N 1
ATOM 2428 C CA . ILE A 1 304 ? 39.770 -25.606 -22.477 1.00 88.38 304 ILE A CA 1
ATOM 2429 C C . ILE A 1 304 ? 39.525 -25.471 -20.976 1.00 88.38 304 ILE A C 1
ATOM 2431 O O . ILE A 1 304 ? 39.740 -26.426 -20.239 1.00 88.38 304 ILE A O 1
ATOM 2435 N N . ILE A 1 305 ? 39.045 -24.307 -20.531 1.00 89.50 305 ILE A N 1
ATOM 2436 C CA . ILE A 1 305 ? 38.698 -24.064 -19.132 1.00 89.50 305 ILE A CA 1
ATOM 2437 C C . ILE A 1 305 ? 37.596 -25.038 -18.702 1.00 89.50 305 ILE A C 1
ATOM 2439 O O . ILE A 1 305 ? 37.783 -25.745 -17.722 1.00 89.50 305 ILE A O 1
ATOM 2443 N N . ALA A 1 306 ? 36.496 -25.151 -19.450 1.00 81.94 306 ALA A N 1
ATOM 2444 C CA . ALA A 1 306 ? 35.402 -26.075 -19.141 1.00 81.94 306 ALA A CA 1
ATOM 2445 C C . ALA A 1 306 ? 35.866 -27.542 -19.072 1.00 81.94 306 ALA A C 1
ATOM 2447 O O . ALA A 1 306 ? 35.566 -28.231 -18.104 1.00 81.94 306 ALA A O 1
ATOM 2448 N N . ILE A 1 307 ? 36.675 -27.991 -20.038 1.00 84.38 307 ILE A N 1
ATOM 2449 C CA . ILE A 1 307 ? 37.250 -29.346 -20.045 1.00 84.38 307 ILE A CA 1
ATOM 2450 C C . ILE A 1 307 ? 38.197 -29.553 -18.853 1.00 84.38 307 ILE A C 1
ATOM 2452 O O . ILE A 1 307 ? 38.236 -30.638 -18.278 1.00 84.38 307 ILE A O 1
ATOM 2456 N N . HIS A 1 308 ? 38.951 -28.524 -18.462 1.00 84.69 308 HIS A N 1
ATOM 2457 C CA . HIS A 1 308 ? 39.822 -28.569 -17.292 1.00 84.69 308 HIS A CA 1
ATOM 2458 C C . HIS A 1 308 ? 39.022 -28.693 -15.986 1.00 84.69 308 HIS A C 1
ATOM 2460 O O . HIS A 1 308 ? 39.374 -29.521 -15.150 1.00 84.69 308 HIS A O 1
ATOM 2466 N N . TRP A 1 309 ? 37.921 -27.945 -15.836 1.00 79.06 309 TRP A N 1
ATOM 2467 C CA . TRP A 1 309 ? 37.010 -28.075 -14.691 1.00 79.06 309 TRP A CA 1
ATOM 2468 C C . TRP A 1 309 ? 36.347 -29.457 -14.631 1.00 79.06 309 TRP A C 1
ATOM 2470 O O . TRP A 1 309 ? 36.258 -30.036 -13.549 1.00 79.06 309 TRP A O 1
ATOM 2480 N N . ASP A 1 310 ? 35.939 -30.012 -15.775 1.00 77.94 310 ASP A N 1
ATOM 2481 C CA . ASP A 1 310 ? 35.339 -31.350 -15.838 1.00 77.94 310 ASP A CA 1
ATOM 2482 C C . ASP A 1 310 ? 36.359 -32.456 -15.497 1.00 77.94 310 ASP A C 1
ATOM 2484 O O . ASP A 1 310 ? 36.044 -33.387 -14.754 1.00 77.94 310 ASP A O 1
ATOM 2488 N N . LEU A 1 311 ? 37.605 -32.350 -15.976 1.00 75.00 311 LEU A N 1
ATOM 2489 C CA . LEU A 1 311 ? 38.677 -33.305 -15.657 1.00 75.00 311 LEU A CA 1
ATOM 2490 C C . LEU A 1 311 ? 39.121 -33.233 -14.192 1.00 75.00 311 LEU A C 1
ATOM 2492 O O . LEU A 1 311 ? 39.377 -34.278 -13.593 1.00 75.00 311 LEU A O 1
ATOM 2496 N N . GLU A 1 312 ? 39.192 -32.039 -13.602 1.00 75.94 312 GLU A N 1
ATOM 2497 C CA . GLU A 1 312 ? 39.540 -31.877 -12.185 1.00 75.94 312 GLU A CA 1
ATOM 2498 C C . GLU A 1 312 ? 38.423 -32.415 -11.275 1.00 75.94 312 GLU A C 1
ATOM 2500 O O . GLU A 1 312 ? 38.704 -33.089 -10.285 1.00 75.94 312 GLU A O 1
ATOM 2505 N N . MET A 1 313 ? 37.151 -32.237 -11.652 1.00 65.62 313 MET A N 1
ATOM 2506 C CA . MET A 1 313 ? 36.014 -32.835 -10.940 1.00 65.62 313 MET A CA 1
ATOM 2507 C C . MET A 1 313 ? 36.036 -34.371 -11.009 1.00 65.62 313 MET A C 1
ATOM 2509 O O . MET A 1 313 ? 35.831 -35.036 -9.991 1.00 65.62 313 MET A O 1
ATOM 2513 N N . ILE A 1 314 ? 36.359 -34.949 -12.175 1.00 66.88 314 ILE A N 1
ATOM 2514 C CA . ILE A 1 314 ? 36.551 -36.402 -12.321 1.00 66.88 314 ILE A CA 1
ATOM 2515 C C . ILE A 1 314 ? 37.737 -36.875 -11.467 1.00 66.88 314 ILE A C 1
ATOM 2517 O O . ILE A 1 314 ? 37.622 -37.878 -10.764 1.00 66.88 314 ILE A O 1
ATOM 2521 N N . ARG A 1 315 ? 38.856 -36.143 -11.453 1.00 68.31 315 ARG A N 1
ATOM 2522 C CA . ARG A 1 315 ? 40.042 -36.484 -10.653 1.00 68.31 315 ARG A CA 1
ATOM 2523 C C . ARG A 1 315 ? 39.757 -36.490 -9.149 1.00 68.31 315 ARG A C 1
ATOM 2525 O O . ARG A 1 315 ? 40.152 -37.437 -8.472 1.00 68.31 315 ARG A O 1
ATOM 2532 N N . ILE A 1 316 ? 39.033 -35.486 -8.651 1.00 64.25 316 ILE A N 1
ATOM 2533 C CA . ILE A 1 316 ? 38.597 -35.400 -7.248 1.00 64.25 316 ILE A CA 1
ATOM 2534 C C . ILE A 1 316 ? 37.622 -36.540 -6.906 1.00 64.25 316 ILE A C 1
ATOM 2536 O O . ILE A 1 316 ? 37.685 -37.083 -5.809 1.00 64.25 316 ILE A O 1
ATOM 2540 N N . SER A 1 317 ? 36.767 -36.964 -7.846 1.00 59.66 317 SER A N 1
ATOM 2541 C CA . SER A 1 317 ? 35.855 -38.100 -7.626 1.00 59.66 317 SER A CA 1
ATOM 2542 C C . SER A 1 317 ? 36.536 -39.480 -7.645 1.00 59.66 317 SER A C 1
ATOM 2544 O O . SER A 1 317 ? 36.034 -40.410 -7.021 1.00 59.66 317 SER A O 1
ATOM 2546 N N . VAL A 1 318 ? 37.672 -39.627 -8.341 1.00 60.16 318 VAL A N 1
ATOM 2547 C CA . VAL A 1 318 ? 38.420 -40.898 -8.445 1.00 60.16 318 VAL A CA 1
ATOM 2548 C C . VAL A 1 318 ? 39.445 -41.056 -7.316 1.00 60.16 318 VAL A C 1
ATOM 2550 O O . VAL A 1 318 ? 39.761 -42.180 -6.937 1.00 60.16 318 VAL A O 1
ATOM 2553 N N . MET A 1 319 ? 39.941 -39.956 -6.745 1.00 53.97 319 MET A N 1
ATOM 2554 C CA . MET A 1 319 ? 40.903 -39.964 -5.638 1.00 53.97 319 MET A CA 1
ATOM 2555 C C . MET A 1 319 ? 40.211 -39.600 -4.315 1.00 53.97 319 MET A C 1
ATOM 2557 O O . MET A 1 319 ? 40.574 -38.635 -3.646 1.00 53.97 319 MET A O 1
ATOM 2561 N N . GLY A 1 320 ? 39.172 -40.365 -3.965 1.00 47.44 320 GLY A N 1
ATOM 2562 C CA . GLY A 1 320 ? 38.610 -40.364 -2.613 1.00 47.44 320 GLY A CA 1
ATOM 2563 C C . GLY A 1 320 ? 39.636 -40.889 -1.591 1.00 47.44 320 GLY A C 1
ATOM 2564 O O . GLY A 1 320 ? 40.519 -41.662 -1.967 1.00 47.44 320 GLY A O 1
ATOM 2565 N N . PRO A 1 321 ? 39.566 -40.453 -0.322 1.00 46.06 321 PRO A N 1
ATOM 2566 C CA . PRO A 1 321 ? 40.578 -40.749 0.689 1.00 46.06 321 PRO A CA 1
ATOM 2567 C C . PRO A 1 321 ? 40.643 -42.250 1.005 1.00 46.06 321 PRO A C 1
ATOM 2569 O O . PRO A 1 321 ? 39.620 -42.909 1.174 1.00 46.06 321 PRO A O 1
ATOM 2572 N N . GLU A 1 322 ? 41.864 -42.777 1.090 1.00 49.06 322 GLU A N 1
ATOM 2573 C CA . GLU A 1 322 ? 42.169 -44.144 1.520 1.00 49.06 322 GLU A CA 1
ATOM 2574 C C . GLU A 1 322 ? 41.866 -44.286 3.019 1.00 49.06 322 GLU A C 1
ATOM 2576 O O . GLU A 1 322 ? 42.715 -44.031 3.873 1.00 49.06 322 GLU A O 1
ATOM 2581 N N . GLU A 1 323 ? 40.627 -44.647 3.352 1.00 40.34 323 GLU A N 1
ATOM 2582 C CA . GLU A 1 323 ? 40.251 -45.019 4.714 1.00 40.34 323 GLU A CA 1
ATOM 2583 C C . GLU A 1 323 ? 40.374 -46.539 4.876 1.00 40.34 323 GLU A C 1
ATOM 2585 O O . GLU A 1 323 ? 39.543 -47.329 4.426 1.00 40.34 323 GLU A O 1
ATOM 2590 N N . ASN A 1 324 ? 41.486 -46.944 5.488 1.00 43.00 324 ASN A N 1
ATOM 2591 C CA . ASN A 1 324 ? 41.776 -48.315 5.883 1.00 43.00 324 ASN A CA 1
ATOM 2592 C C . ASN A 1 324 ? 40.824 -48.751 7.007 1.00 43.00 324 ASN A C 1
ATOM 2594 O O . ASN A 1 324 ? 40.933 -48.244 8.123 1.00 43.00 324 ASN A O 1
ATOM 2598 N N . ILE A 1 325 ? 39.950 -49.732 6.756 1.00 39.91 325 ILE A N 1
ATOM 2599 C CA . ILE A 1 325 ? 39.156 -50.385 7.810 1.00 39.91 325 ILE A CA 1
ATOM 2600 C C . ILE A 1 325 ? 39.357 -51.910 7.733 1.00 39.91 325 ILE A C 1
ATOM 2602 O O . ILE A 1 325 ? 39.102 -52.504 6.682 1.00 39.91 325 ILE A O 1
ATOM 2606 N N . PRO A 1 326 ? 39.827 -52.564 8.816 1.00 34.41 326 PRO A N 1
ATOM 2607 C CA . PRO A 1 326 ? 40.051 -54.003 8.856 1.00 34.41 326 PRO A CA 1
ATOM 2608 C C . PRO A 1 326 ? 38.756 -54.782 9.139 1.00 34.41 326 PRO A C 1
ATOM 2610 O O . PRO A 1 326 ? 37.832 -54.305 9.793 1.00 34.41 326 PRO A O 1
ATOM 2613 N N . LEU A 1 327 ? 38.731 -56.021 8.649 1.00 42.59 327 LEU A N 1
ATOM 2614 C CA . LEU A 1 327 ? 37.716 -57.043 8.904 1.00 42.59 327 LEU A CA 1
ATOM 2615 C C . LEU A 1 327 ? 37.609 -57.373 10.399 1.00 42.59 327 LEU A C 1
ATOM 2617 O O . LEU A 1 327 ? 38.580 -57.858 10.976 1.00 42.59 327 LEU A O 1
ATOM 2621 N N . GLN A 1 328 ? 36.414 -57.258 10.985 1.00 31.11 328 GLN A N 1
ATOM 2622 C CA . GLN A 1 328 ? 36.068 -58.048 12.168 1.00 31.11 328 GLN A CA 1
ATOM 2623 C C . GLN A 1 328 ? 34.567 -58.358 12.204 1.00 31.11 328 GLN A C 1
ATOM 2625 O O . GLN A 1 328 ? 33.724 -57.467 12.266 1.00 31.11 328 GLN A O 1
ATOM 2630 N N . ALA A 1 329 ? 34.255 -59.650 12.127 1.00 37.97 329 ALA A N 1
ATOM 2631 C CA . ALA A 1 329 ? 32.940 -60.209 12.391 1.00 37.97 329 ALA A CA 1
ATOM 2632 C C . ALA A 1 329 ? 32.848 -60.552 13.882 1.00 37.97 329 ALA A C 1
ATOM 2634 O O . ALA A 1 329 ? 33.706 -61.279 14.365 1.00 37.97 329 ALA A O 1
ATOM 2635 N N . GLU A 1 330 ? 31.815 -60.084 14.581 1.00 35.78 330 GLU A N 1
ATOM 2636 C CA . GLU A 1 330 ? 31.316 -60.713 15.810 1.00 35.78 330 GLU A CA 1
ATOM 2637 C C . GLU A 1 330 ? 29.861 -60.266 16.037 1.00 35.78 330 GLU A C 1
ATOM 2639 O O . GLU A 1 330 ? 29.519 -59.095 15.874 1.00 35.78 330 GLU A O 1
ATOM 2644 N N . ASN A 1 331 ? 28.991 -61.226 16.344 1.00 41.53 331 ASN A N 1
ATOM 2645 C CA . ASN A 1 331 ? 27.562 -61.042 16.583 1.00 41.53 331 ASN A CA 1
ATOM 2646 C C . ASN A 1 331 ? 27.316 -60.514 18.007 1.00 41.53 331 ASN A C 1
ATOM 2648 O O . ASN A 1 331 ? 27.822 -61.124 18.938 1.00 41.53 331 ASN A O 1
ATOM 2652 N N . ASP A 1 332 ? 26.513 -59.457 18.180 1.00 36.44 332 ASP A N 1
ATOM 2653 C CA . ASP A 1 332 ? 25.395 -59.372 19.147 1.00 36.44 332 ASP A CA 1
ATOM 2654 C C . ASP A 1 332 ? 24.784 -57.950 19.227 1.00 36.44 332 ASP A C 1
ATOM 2656 O O . ASP A 1 332 ? 25.404 -56.945 18.892 1.00 36.44 332 ASP A O 1
ATOM 2660 N N . LYS A 1 333 ? 23.496 -57.891 19.592 1.00 34.97 333 LYS A N 1
ATOM 2661 C CA . LYS A 1 333 ? 22.548 -56.754 19.495 1.00 34.97 333 LYS A CA 1
ATOM 2662 C C . LYS A 1 333 ? 22.699 -55.648 20.564 1.00 34.97 333 LYS A C 1
ATOM 2664 O O . LYS A 1 333 ? 22.818 -55.988 21.733 1.00 34.97 333 LYS A O 1
ATOM 2669 N N . LEU A 1 334 ? 22.435 -54.379 20.183 1.00 30.28 334 LEU A N 1
ATOM 2670 C CA . LEU A 1 334 ? 21.484 -53.377 20.773 1.00 30.28 334 LEU A CA 1
ATOM 2671 C C . LEU A 1 334 ? 21.618 -52.021 19.991 1.00 30.28 334 LEU A C 1
ATOM 2673 O O . LEU A 1 334 ? 22.740 -51.581 19.798 1.00 30.28 334 LEU A O 1
ATOM 2677 N N . VAL A 1 335 ? 20.605 -51.432 19.310 1.00 31.75 335 VAL A N 1
ATOM 2678 C CA . VAL A 1 335 ? 19.541 -50.475 19.779 1.00 31.75 335 VAL A CA 1
ATOM 2679 C C . VAL A 1 335 ? 20.138 -49.161 20.355 1.00 31.75 335 VAL A C 1
ATOM 2681 O O . VAL A 1 335 ? 20.936 -49.280 21.270 1.00 31.75 335 VAL A O 1
ATOM 2684 N N . ILE A 1 336 ? 19.831 -47.888 20.010 1.00 28.58 336 ILE A N 1
ATOM 2685 C CA . ILE A 1 336 ? 18.908 -47.098 19.141 1.00 28.58 336 ILE A CA 1
ATOM 2686 C C . ILE A 1 336 ? 19.504 -45.656 19.065 1.00 28.58 336 ILE A C 1
ATOM 2688 O O . ILE A 1 336 ? 19.956 -45.188 20.102 1.00 28.58 336 ILE A O 1
ATOM 2692 N N . GLU A 1 337 ? 19.452 -44.936 17.928 1.00 27.84 337 GLU A N 1
ATOM 2693 C CA . GLU A 1 337 ? 18.851 -43.577 17.786 1.00 27.84 337 GLU A CA 1
ATOM 2694 C C . GLU A 1 337 ? 18.904 -43.047 16.334 1.00 27.84 337 GLU A C 1
ATOM 2696 O O . GLU A 1 337 ? 19.610 -43.582 15.483 1.00 27.84 337 GLU A O 1
ATOM 2701 N N . GLU A 1 338 ? 18.051 -42.059 16.055 1.00 30.81 338 GLU A N 1
ATOM 2702 C CA . GLU A 1 338 ? 17.555 -41.593 14.753 1.00 30.81 338 GLU A CA 1
ATOM 2703 C C . GLU A 1 338 ? 18.575 -41.015 13.751 1.00 30.81 338 GLU A C 1
ATOM 2705 O O . GLU A 1 338 ? 19.579 -40.409 14.111 1.00 30.81 338 GLU A O 1
ATOM 2710 N N . GLY A 1 339 ? 18.221 -41.079 12.458 1.00 28.33 339 GLY A N 1
ATOM 2711 C CA . GLY A 1 339 ? 18.868 -40.285 11.409 1.00 28.33 339 GLY A CA 1
ATOM 2712 C C . GLY A 1 339 ? 18.407 -40.618 9.988 1.00 28.33 339 GLY A C 1
ATOM 2713 O O . GLY A 1 339 ? 19.056 -41.369 9.270 1.00 28.33 339 GLY A O 1
ATOM 2714 N N . HIS A 1 340 ? 17.276 -40.046 9.572 1.00 27.95 340 HIS A N 1
ATOM 2715 C CA . HIS A 1 340 ? 16.798 -40.000 8.185 1.00 27.95 340 HIS A CA 1
ATOM 2716 C C . HIS A 1 340 ? 17.824 -39.355 7.234 1.00 27.95 340 HIS A C 1
ATOM 2718 O O . HIS A 1 340 ? 18.127 -38.192 7.458 1.00 27.95 340 HIS A O 1
ATOM 2724 N N . VAL A 1 341 ? 18.187 -39.999 6.108 1.00 32.59 341 VAL A N 1
ATOM 2725 C CA . VAL A 1 341 ? 18.277 -39.349 4.773 1.00 32.59 341 VAL A CA 1
ATOM 2726 C C . VAL A 1 341 ? 18.032 -40.370 3.644 1.00 32.59 341 VAL A C 1
ATOM 2728 O O . VAL A 1 341 ? 18.843 -41.244 3.365 1.00 32.59 341 VAL A O 1
ATOM 2731 N N . ALA A 1 342 ? 16.873 -40.200 3.003 1.00 31.86 342 ALA A N 1
ATOM 2732 C CA . ALA A 1 342 ? 16.513 -40.451 1.603 1.00 31.86 342 ALA A CA 1
ATOM 2733 C C . ALA A 1 342 ? 17.247 -41.550 0.800 1.00 31.86 342 ALA A C 1
ATOM 2735 O O . ALA A 1 342 ? 18.219 -41.298 0.091 1.00 31.86 342 ALA A O 1
ATOM 2736 N N . ALA A 1 343 ? 16.623 -42.727 0.733 1.00 31.48 343 ALA A N 1
ATOM 2737 C CA . ALA A 1 343 ? 16.718 -43.591 -0.438 1.00 31.48 343 ALA A CA 1
ATOM 2738 C C . ALA A 1 343 ? 15.924 -42.962 -1.603 1.00 31.48 343 ALA A C 1
ATOM 2740 O O . ALA A 1 343 ? 14.711 -42.769 -1.494 1.00 31.48 343 ALA A O 1
ATOM 2741 N N . PHE A 1 344 ? 16.586 -42.660 -2.723 1.00 29.88 344 PHE A N 1
ATOM 2742 C CA . PHE A 1 344 ? 15.927 -42.382 -4.004 1.00 29.88 344 PHE A CA 1
ATOM 2743 C C . PHE A 1 344 ? 16.366 -43.443 -5.028 1.00 29.88 344 PHE A C 1
ATOM 2745 O O . PHE A 1 344 ? 17.551 -43.768 -5.091 1.00 29.88 344 PHE A O 1
ATOM 2752 N N . PRO A 1 345 ? 15.429 -44.039 -5.786 1.00 37.34 345 PRO A N 1
ATOM 2753 C CA . PRO A 1 345 ? 15.631 -45.327 -6.436 1.00 37.34 345 PRO A CA 1
ATOM 2754 C C . PRO A 1 345 ? 16.494 -45.236 -7.697 1.00 37.34 345 PRO A C 1
ATOM 2756 O O . PRO A 1 345 ? 16.209 -44.461 -8.615 1.00 37.34 345 PRO A O 1
ATOM 2759 N N . GLU A 1 346 ? 17.472 -46.138 -7.803 1.00 42.22 346 GLU A N 1
ATOM 2760 C CA . GLU A 1 346 ? 17.915 -46.637 -9.102 1.00 42.22 346 GLU A CA 1
ATOM 2761 C C . GLU A 1 346 ? 16.699 -47.197 -9.858 1.00 42.22 346 GLU A C 1
ATOM 2763 O O . GLU A 1 346 ? 15.871 -47.914 -9.294 1.00 42.22 346 GLU A O 1
ATOM 2768 N N . ASN A 1 347 ? 16.632 -46.899 -11.160 1.00 39.69 347 ASN A N 1
ATOM 2769 C CA . ASN A 1 347 ? 15.674 -47.421 -12.150 1.00 39.69 347 ASN A CA 1
ATOM 2770 C C . ASN A 1 347 ? 14.427 -46.563 -12.457 1.00 39.69 347 ASN A C 1
ATOM 2772 O O . ASN A 1 347 ? 13.301 -47.062 -12.451 1.00 39.69 347 ASN A O 1
ATOM 2776 N N . ALA A 1 348 ? 14.615 -45.306 -12.888 1.00 43.22 348 ALA A N 1
ATOM 2777 C CA . ALA A 1 348 ? 13.538 -44.531 -13.537 1.00 43.22 348 ALA A CA 1
ATOM 2778 C C . ALA A 1 348 ? 13.885 -43.828 -14.871 1.00 43.22 348 ALA A C 1
ATOM 2780 O O . ALA A 1 348 ? 12.981 -43.276 -15.500 1.00 43.22 348 ALA A O 1
ATOM 2781 N N . LEU A 1 349 ? 15.121 -43.897 -15.391 1.00 44.78 349 LEU A N 1
ATOM 2782 C CA . LEU A 1 349 ? 15.480 -43.227 -16.662 1.00 44.78 349 LEU A CA 1
ATOM 2783 C C . LEU A 1 349 ? 15.598 -44.131 -17.901 1.00 44.78 349 LEU A C 1
ATOM 2785 O O . LEU A 1 349 ? 15.531 -43.630 -19.021 1.00 44.78 349 LEU A O 1
ATOM 2789 N N . LEU A 1 350 ? 15.598 -45.460 -17.754 1.00 42.28 350 LEU A N 1
ATOM 2790 C CA . LEU A 1 350 ? 15.540 -46.381 -18.905 1.00 42.28 350 LEU A CA 1
ATOM 2791 C C . LEU A 1 350 ? 14.115 -46.651 -19.430 1.00 42.28 350 LEU A C 1
ATOM 2793 O O . LEU A 1 350 ? 13.945 -47.287 -20.469 1.00 42.28 350 LEU A O 1
ATOM 2797 N N . ARG A 1 351 ? 13.065 -46.116 -18.782 1.00 47.19 351 ARG A N 1
ATOM 2798 C CA . ARG A 1 351 ? 11.659 -46.353 -19.177 1.00 47.19 351 ARG A CA 1
ATOM 2799 C C . ARG A 1 351 ? 11.024 -45.243 -20.038 1.00 47.19 351 ARG A C 1
ATOM 2801 O O . ARG A 1 351 ? 9.910 -45.432 -20.526 1.00 47.19 351 ARG A O 1
ATOM 2808 N N . ARG A 1 352 ? 11.714 -44.119 -20.294 1.00 43.03 352 ARG A N 1
ATOM 2809 C CA . ARG A 1 352 ? 11.210 -43.032 -21.173 1.00 43.03 352 ARG A CA 1
ATOM 2810 C C . ARG A 1 352 ? 11.697 -43.094 -22.626 1.00 43.03 352 ARG A C 1
ATOM 2812 O O . ARG A 1 352 ? 10.991 -42.597 -23.493 1.00 43.03 352 ARG A O 1
ATOM 2819 N N . SER A 1 353 ? 12.803 -43.777 -22.935 1.00 40.16 353 SER A N 1
ATOM 2820 C CA . SER A 1 353 ? 13.302 -43.870 -24.324 1.00 40.16 353 SER A CA 1
ATOM 2821 C C . SER A 1 353 ? 12.551 -44.908 -25.185 1.00 40.16 353 SER A C 1
ATOM 2823 O O . SER A 1 353 ? 12.365 -44.720 -26.387 1.00 40.16 353 SER A O 1
ATOM 2825 N N . ILE A 1 354 ? 12.000 -45.970 -24.580 1.00 44.84 354 ILE A N 1
ATOM 2826 C CA . ILE A 1 354 ? 11.279 -47.022 -25.329 1.00 44.84 354 ILE A CA 1
ATOM 2827 C C . ILE A 1 354 ? 9.810 -46.636 -25.605 1.00 44.84 354 ILE A C 1
ATOM 2829 O O . ILE A 1 354 ? 9.221 -47.083 -26.592 1.00 44.84 354 ILE A O 1
ATOM 2833 N N . ARG A 1 355 ? 9.203 -45.753 -24.795 1.00 44.41 355 ARG A N 1
ATOM 2834 C CA . ARG A 1 355 ? 7.787 -45.371 -24.958 1.00 44.41 355 ARG A CA 1
ATOM 2835 C C . ARG A 1 355 ? 7.559 -44.317 -26.053 1.00 44.41 355 ARG A C 1
ATOM 2837 O O . ARG A 1 355 ? 6.500 -44.341 -26.669 1.00 44.41 355 ARG A O 1
ATOM 2844 N N . THR A 1 356 ? 8.551 -43.488 -26.384 1.00 42.09 356 THR A N 1
ATOM 2845 C CA . THR A 1 356 ? 8.422 -42.460 -27.441 1.00 42.09 356 THR A CA 1
ATOM 2846 C C . THR A 1 356 ? 8.791 -42.972 -28.840 1.00 42.09 356 THR A C 1
ATOM 2848 O O . THR A 1 356 ? 8.306 -42.440 -29.834 1.00 42.09 356 THR A O 1
ATOM 2851 N N . LYS A 1 357 ? 9.574 -44.060 -28.955 1.00 39.06 357 LYS A N 1
ATOM 2852 C CA . LYS A 1 357 ? 9.789 -44.750 -30.247 1.00 39.06 357 LYS A CA 1
ATOM 2853 C C . LYS A 1 357 ? 8.637 -45.691 -30.636 1.00 39.06 357 LYS A C 1
ATOM 2855 O O . LYS A 1 357 ? 8.414 -45.918 -31.824 1.00 39.06 357 LYS A O 1
ATOM 2860 N N . ARG A 1 358 ? 7.850 -46.199 -29.676 1.00 42.75 358 ARG A N 1
ATOM 2861 C CA . ARG A 1 358 ? 6.722 -47.110 -29.965 1.00 42.75 358 ARG A CA 1
ATOM 2862 C C . ARG A 1 358 ? 5.442 -46.389 -30.427 1.00 42.75 358 ARG A C 1
ATOM 2864 O O . ARG A 1 358 ? 4.650 -46.993 -31.143 1.00 42.75 358 ARG A O 1
ATOM 2871 N N . THR A 1 359 ? 5.253 -45.105 -30.117 1.00 43.31 359 THR A N 1
ATOM 2872 C CA . THR A 1 359 ? 4.104 -44.317 -30.618 1.00 43.31 359 THR A CA 1
ATOM 2873 C C . THR A 1 359 ? 4.314 -43.735 -32.018 1.00 43.31 359 THR A C 1
ATOM 2875 O O . THR A 1 359 ? 3.339 -43.551 -32.735 1.00 43.31 359 THR A O 1
ATOM 2878 N N . ASN A 1 360 ? 5.560 -43.548 -32.469 1.00 41.81 360 ASN A N 1
ATOM 2879 C CA . ASN A 1 360 ? 5.853 -43.048 -33.823 1.00 41.81 360 ASN A CA 1
ATOM 2880 C C . ASN A 1 360 ? 5.969 -44.157 -34.893 1.00 41.81 360 ASN A C 1
ATOM 2882 O O . ASN A 1 360 ? 6.086 -43.877 -36.083 1.00 41.81 360 ASN A O 1
ATOM 2886 N N . THR A 1 361 ? 5.907 -45.427 -34.476 1.00 44.84 361 THR A N 1
ATOM 2887 C CA . THR A 1 361 ? 5.842 -46.577 -35.398 1.00 44.84 361 THR A CA 1
ATOM 2888 C C . THR A 1 361 ? 4.396 -47.063 -35.592 1.00 44.84 361 THR A C 1
ATOM 2890 O O . THR A 1 361 ? 4.054 -47.530 -36.665 1.00 44.84 361 THR A O 1
ATOM 2893 N N . ARG A 1 362 ? 3.489 -46.832 -34.625 1.00 47.38 362 ARG A N 1
ATOM 2894 C CA . ARG A 1 362 ? 2.051 -47.165 -34.750 1.00 47.38 362 ARG A CA 1
ATOM 2895 C C . ARG A 1 362 ? 1.190 -46.143 -35.506 1.00 47.38 362 ARG A C 1
ATOM 2897 O O . ARG A 1 362 ? 0.031 -46.430 -35.769 1.00 47.38 362 ARG A O 1
ATOM 2904 N N . LEU A 1 363 ? 1.731 -44.976 -35.858 1.00 44.62 363 LEU A N 1
ATOM 2905 C CA . LEU A 1 363 ? 1.039 -43.967 -36.678 1.00 44.62 363 LEU A CA 1
ATOM 2906 C C . LEU A 1 363 ? 1.375 -44.063 -38.176 1.00 44.62 363 LEU A C 1
ATOM 2908 O O . LEU A 1 363 ? 0.687 -43.446 -38.981 1.00 44.62 363 LEU A O 1
ATOM 2912 N N . ARG A 1 364 ? 2.378 -44.868 -38.564 1.00 45.16 364 ARG A N 1
ATOM 2913 C CA . ARG A 1 364 ? 2.632 -45.206 -39.976 1.00 45.16 364 ARG A CA 1
ATOM 2914 C C . ARG A 1 364 ? 1.808 -46.402 -40.464 1.00 45.16 364 ARG A C 1
ATOM 2916 O O . ARG A 1 364 ? 1.375 -46.388 -41.608 1.00 45.16 364 ARG A O 1
ATOM 2923 N N . ASP A 1 365 ? 1.460 -47.332 -39.579 1.00 48.88 365 ASP A N 1
ATOM 2924 C CA . ASP A 1 365 ? 0.678 -48.524 -39.949 1.00 48.88 365 ASP A CA 1
ATOM 2925 C C . ASP A 1 365 ? -0.848 -48.292 -39.964 1.00 48.88 365 ASP A C 1
ATOM 2927 O O . ASP A 1 365 ? -1.604 -49.176 -40.350 1.00 48.88 365 ASP A O 1
ATOM 2931 N N . PHE A 1 366 ? -1.326 -47.095 -39.593 1.00 46.34 366 PHE A N 1
ATOM 2932 C CA . PHE A 1 366 ? -2.747 -46.714 -39.697 1.00 46.34 366 PHE A CA 1
ATOM 2933 C C . PHE A 1 366 ? -3.064 -45.852 -40.939 1.00 46.34 366 PHE A C 1
ATOM 2935 O O . PHE A 1 366 ? -4.214 -45.487 -41.157 1.00 46.34 366 PHE A O 1
ATOM 2942 N N . VAL A 1 367 ? -2.060 -45.537 -41.772 1.00 52.00 367 VAL A N 1
ATOM 2943 C CA . VAL A 1 367 ? -2.217 -44.773 -43.033 1.00 52.00 367 VAL A CA 1
ATOM 2944 C C . VAL A 1 367 ? -1.984 -45.648 -44.282 1.00 52.00 367 VAL A C 1
ATOM 2946 O O . VAL A 1 367 ? -2.248 -45.213 -45.398 1.00 52.00 367 VAL A O 1
ATOM 2949 N N . GLN A 1 368 ? -1.585 -46.914 -44.125 1.00 48.38 368 GLN A N 1
ATOM 2950 C CA . GLN A 1 368 ? -1.431 -47.876 -45.230 1.00 48.38 368 GLN A CA 1
ATOM 2951 C C . GLN A 1 368 ? -2.173 -49.195 -44.974 1.00 48.38 368 GLN A C 1
ATOM 2953 O O . GLN A 1 368 ? -1.654 -50.282 -45.193 1.00 48.38 368 GLN A O 1
ATOM 2958 N N . GLY A 1 369 ? -3.435 -49.087 -44.553 1.00 38.50 369 GLY A N 1
ATOM 2959 C CA . GLY A 1 369 ? -4.406 -50.169 -44.698 1.00 38.50 369 GLY A CA 1
ATOM 2960 C C . GLY A 1 369 ? -4.862 -50.298 -46.152 1.00 38.50 369 GLY A C 1
ATOM 2961 O O . GLY A 1 369 ? -5.906 -49.758 -46.521 1.00 38.50 369 GLY A O 1
ATOM 2962 N N . LYS A 1 370 ? -4.067 -51.008 -46.955 1.00 37.81 370 LYS A N 1
ATOM 2963 C CA . LYS A 1 370 ? -4.529 -51.850 -48.058 1.00 37.81 370 LYS A CA 1
ATOM 2964 C C . LYS A 1 370 ? -3.688 -53.116 -48.079 1.00 37.81 370 LYS A C 1
ATOM 2966 O O . LYS A 1 370 ? -2.448 -52.966 -48.017 1.00 37.81 370 LYS A O 1
#